Protein AF-A0A504YUB5-F1 (afdb_monomer_lite)

Sequence (205 aa):
MSGVTVAKNVARVGIVAGAAYYSLQEGVWSTSDESVNPMKKVKQQLIPSAFNFFEERTVRTGWTRYEIDQPESVSDHMYRMALMTTVIPVQERESISVDRLLKMTVVHDLAECIVGDITPHCNVSREEKLRRETEAMDRLCQLIPKENAEEILLLWQEYNTQSTPEAVLCKDFDKFEMLVQAFEYEKEMCKPNKLSEFFESTLGE

InterPro domains:
  IPR006674 HD domain [PF13023] (58-200)
  IPR039356 5'-deoxynucleotidase YfbR/HDDC2 [PTHR11845] (57-204)

Organism: Fasciola gigantica (NCBI:txid46835)

Structure (mmCIF, N/CA/C/O backbone):
data_AF-A0A504YUB5-F1
#
_entry.id   AF-A0A504YUB5-F1
#
loop_
_atom_site.group_PDB
_atom_site.id
_atom_site.type_symbol
_atom_site.label_atom_id
_atom_site.label_alt_id
_atom_site.label_comp_id
_atom_site.label_asym_id
_atom_site.label_entity_id
_atom_site.label_seq_id
_atom_site.pdbx_PDB_ins_code
_atom_site.Cartn_x
_atom_site.Cartn_y
_atom_site.Cartn_z
_atom_site.occupancy
_atom_site.B_iso_or_equiv
_atom_site.auth_seq_id
_atom_site.auth_comp_id
_atom_site.auth_asym_id
_atom_site.auth_atom_id
_atom_site.pdbx_PDB_model_num
ATOM 1 N N . MET A 1 1 ? -23.704 -15.547 -18.344 1.00 36.88 1 MET A N 1
ATOM 2 C CA . MET A 1 1 ? -23.133 -16.185 -17.140 1.00 36.88 1 MET A CA 1
ATOM 3 C C . MET A 1 1 ? -21.739 -16.672 -17.492 1.00 36.88 1 MET A C 1
ATOM 5 O O . MET A 1 1 ? -21.609 -17.758 -18.034 1.00 36.88 1 MET A O 1
ATOM 9 N N . SER A 1 2 ? -20.723 -15.836 -17.291 1.00 30.53 2 SER A N 1
ATOM 10 C CA . SER A 1 2 ? -19.316 -16.194 -17.510 1.00 30.53 2 SER A CA 1
ATOM 11 C C . SER A 1 2 ? -18.430 -15.074 -16.968 1.00 30.53 2 SER A C 1
ATOM 13 O O . SER A 1 2 ? -18.576 -13.936 -17.410 1.00 30.53 2 SER A O 1
ATOM 15 N N . GLY A 1 3 ? -17.519 -15.411 -16.052 1.00 30.55 3 GLY A N 1
ATOM 16 C CA . GLY A 1 3 ? -16.316 -14.612 -15.803 1.00 30.55 3 GLY A CA 1
ATOM 17 C C . GLY A 1 3 ? -16.266 -13.791 -14.514 1.00 30.55 3 GLY A C 1
ATOM 18 O O . GLY A 1 3 ? -15.764 -12.676 -14.551 1.00 30.55 3 GLY A O 1
ATOM 19 N N . VAL A 1 4 ? -16.741 -14.312 -13.376 1.00 35.28 4 VAL A N 1
ATOM 20 C CA . VAL A 1 4 ? -16.310 -13.796 -12.060 1.00 35.28 4 VAL A CA 1
ATOM 21 C C . VAL A 1 4 ? -14.999 -14.495 -11.708 1.00 35.28 4 VAL A C 1
ATOM 23 O O . VAL A 1 4 ? -14.986 -15.503 -11.008 1.00 35.28 4 VAL A O 1
ATOM 26 N N . THR A 1 5 ? -13.901 -13.982 -12.253 1.00 47.56 5 THR A N 1
ATOM 27 C CA . THR A 1 5 ? -12.547 -14.424 -11.906 1.00 47.56 5 THR A CA 1
ATOM 28 C C . THR A 1 5 ? -11.667 -13.192 -11.775 1.00 47.56 5 THR A C 1
ATOM 30 O O . THR A 1 5 ? -10.869 -12.920 -12.661 1.00 47.56 5 THR A O 1
ATOM 33 N N . VAL A 1 6 ? -11.849 -12.394 -10.719 1.00 37.88 6 VAL A N 1
ATOM 34 C CA . VAL A 1 6 ? -10.906 -11.310 -10.412 1.00 37.88 6 VAL A CA 1
ATOM 35 C C . VAL A 1 6 ? -10.735 -11.170 -8.901 1.00 37.88 6 VAL A C 1
ATOM 37 O O . VAL A 1 6 ? -11.687 -10.880 -8.182 1.00 37.88 6 VAL A O 1
ATOM 40 N N . ALA A 1 7 ? -9.485 -11.433 -8.512 1.00 41.75 7 ALA A N 1
ATOM 41 C CA . ALA A 1 7 ? -8.724 -10.971 -7.359 1.00 41.75 7 ALA A CA 1
ATOM 42 C C . ALA A 1 7 ? -9.247 -11.363 -5.952 1.00 41.75 7 ALA A C 1
ATOM 44 O O . ALA A 1 7 ? -10.300 -10.959 -5.467 1.00 41.75 7 ALA A O 1
ATOM 45 N N . LYS A 1 8 ? -8.468 -12.243 -5.305 1.00 51.25 8 LYS A N 1
ATOM 46 C CA . LYS A 1 8 ? -8.794 -12.980 -4.069 1.00 51.25 8 LYS A CA 1
ATOM 47 C C . LYS A 1 8 ? -7.820 -12.665 -2.911 1.00 51.25 8 LYS A C 1
ATOM 49 O O . LYS A 1 8 ? -7.787 -13.383 -1.920 1.00 51.25 8 LYS A O 1
ATOM 54 N N . ASN A 1 9 ? -6.998 -11.613 -3.017 1.00 41.34 9 ASN A N 1
ATOM 55 C CA . ASN A 1 9 ? -5.798 -11.457 -2.174 1.00 41.34 9 ASN A CA 1
ATOM 56 C C . ASN A 1 9 ? -5.958 -10.751 -0.836 1.00 41.34 9 ASN A C 1
ATOM 58 O O . ASN A 1 9 ? -5.592 -11.309 0.188 1.00 41.34 9 ASN A O 1
ATOM 62 N N . VAL A 1 10 ? -6.498 -9.543 -0.793 1.00 40.53 10 VAL A N 1
ATOM 63 C CA . VAL A 1 10 ? -6.681 -8.812 0.475 1.00 40.53 10 VAL A CA 1
ATOM 64 C C . VAL A 1 10 ? -7.927 -9.269 1.227 1.00 40.53 10 VAL A C 1
ATOM 66 O O . VAL A 1 10 ? -8.031 -9.023 2.425 1.00 40.53 10 VAL A O 1
ATOM 69 N N . ALA A 1 11 ? -8.776 -10.102 0.617 1.00 42.38 11 ALA A N 1
ATOM 70 C CA . ALA A 1 11 ? -9.678 -10.952 1.388 1.00 42.38 11 ALA A CA 1
ATOM 71 C C . ALA A 1 11 ? -8.907 -11.767 2.454 1.00 42.38 11 ALA A C 1
ATOM 73 O O . ALA A 1 11 ? -9.413 -11.951 3.555 1.00 42.38 11 ALA A O 1
ATOM 74 N N . ARG A 1 12 ? -7.639 -12.151 2.211 1.00 45.25 12 ARG A N 1
ATOM 75 C CA . ARG A 1 12 ? -6.775 -12.782 3.229 1.00 45.25 12 ARG A CA 1
ATOM 76 C C . ARG A 1 12 ? -6.454 -11.843 4.398 1.00 45.25 12 ARG A C 1
ATOM 78 O O . ARG A 1 12 ? -6.487 -12.289 5.538 1.00 45.25 12 ARG A O 1
ATOM 85 N N . VAL A 1 13 ? -6.184 -10.561 4.140 1.00 49.50 13 VAL A N 1
ATOM 86 C CA . VAL A 1 13 ? -5.868 -9.561 5.182 1.00 49.50 13 VAL A CA 1
ATOM 87 C C . VAL A 1 13 ? -7.114 -9.210 5.991 1.00 49.50 13 VAL A C 1
ATOM 89 O O . VAL A 1 13 ? -7.063 -9.250 7.215 1.00 49.50 13 VAL A O 1
ATOM 92 N N . GLY A 1 14 ? -8.252 -8.961 5.332 1.00 51.00 14 GLY A N 1
ATOM 93 C CA . GLY A 1 14 ? -9.529 -8.697 6.003 1.00 51.00 14 GLY A CA 1
ATOM 94 C C . GLY A 1 14 ? -9.996 -9.875 6.861 1.00 51.00 14 GLY A C 1
ATOM 95 O O . GLY A 1 14 ? -10.470 -9.681 7.978 1.00 51.00 14 GLY A O 1
ATOM 96 N N . ILE A 1 15 ? -9.784 -11.112 6.398 1.00 51.53 15 ILE A N 1
ATOM 97 C CA . ILE A 1 15 ? -10.144 -12.302 7.170 1.00 51.53 15 ILE A CA 1
ATOM 98 C C . ILE A 1 15 ? -9.154 -12.579 8.302 1.00 51.53 15 ILE A C 1
ATOM 100 O O . ILE A 1 15 ? -9.594 -12.968 9.375 1.00 51.53 15 ILE A O 1
ATOM 104 N N . VAL A 1 16 ? -7.848 -12.355 8.132 1.00 56.53 16 VAL A N 1
ATOM 105 C CA . VAL A 1 16 ? -6.888 -12.456 9.249 1.00 56.53 16 VAL A CA 1
ATOM 106 C C . VAL A 1 16 ? -7.133 -11.355 10.282 1.00 56.53 16 VAL A C 1
ATOM 108 O O . VAL A 1 16 ? -7.075 -11.634 11.475 1.00 56.53 16 VAL A O 1
ATOM 111 N N . ALA A 1 17 ? -7.480 -10.138 9.860 1.00 61.06 17 ALA A N 1
ATOM 112 C CA . ALA A 1 17 ? -7.864 -9.053 10.761 1.00 61.06 17 ALA A CA 1
ATOM 113 C C . ALA A 1 17 ? -9.169 -9.374 11.510 1.00 61.06 17 ALA A C 1
ATOM 115 O O . ALA A 1 17 ? -9.225 -9.239 12.731 1.00 61.06 17 ALA A O 1
ATOM 116 N N . GLY A 1 18 ? -10.188 -9.891 10.815 1.00 58.41 18 GLY A N 1
ATOM 117 C CA . GLY A 1 18 ? -11.420 -10.391 11.431 1.00 58.41 18 GLY A CA 1
ATOM 118 C C . GLY A 1 18 ? -11.176 -11.586 12.361 1.00 58.41 18 GLY A C 1
ATOM 119 O O . GLY A 1 18 ? -11.745 -11.649 13.449 1.00 58.41 18 GLY A O 1
ATOM 120 N N . ALA A 1 19 ? -10.271 -12.497 11.989 1.00 57.66 19 ALA A N 1
ATOM 121 C CA . ALA A 1 19 ? -9.817 -13.609 12.818 1.00 57.66 19 ALA A CA 1
ATOM 122 C C . ALA A 1 19 ? -9.130 -13.124 14.083 1.00 57.66 19 ALA A C 1
ATOM 124 O O . ALA A 1 19 ? -9.432 -13.630 15.160 1.00 57.66 19 ALA A O 1
ATOM 125 N N . ALA A 1 20 ? -8.230 -12.150 13.963 1.00 63.41 20 ALA A N 1
ATOM 126 C CA . ALA A 1 20 ? -7.539 -11.541 15.084 1.00 63.41 20 ALA A CA 1
ATOM 127 C C . ALA A 1 20 ? -8.540 -10.844 16.009 1.00 63.41 20 ALA A C 1
ATOM 129 O O . ALA A 1 20 ? -8.541 -11.117 17.205 1.00 63.41 20 ALA A O 1
ATOM 130 N N . TYR A 1 21 ? -9.453 -10.038 15.460 1.00 63.00 21 TYR A N 1
ATOM 131 C CA . TYR A 1 21 ? -10.501 -9.371 16.230 1.00 63.00 21 TYR A CA 1
ATOM 132 C C . TYR A 1 21 ? -11.390 -10.373 16.979 1.00 63.00 21 TYR A C 1
ATOM 134 O O . TYR A 1 21 ? -11.525 -10.279 18.197 1.00 63.00 21 TYR A O 1
ATOM 142 N N . TYR A 1 22 ? -11.942 -11.374 16.286 1.00 57.09 22 TYR A N 1
ATOM 143 C CA . TYR A 1 22 ? -12.774 -12.406 16.910 1.00 57.09 22 TYR A CA 1
ATOM 144 C C . TYR A 1 22 ? -11.980 -13.206 17.950 1.00 57.09 22 TYR A C 1
ATOM 146 O O . TYR A 1 22 ? -12.481 -13.488 19.032 1.00 57.09 22 TYR A O 1
ATOM 154 N N . SER A 1 23 ? -10.709 -13.508 17.672 1.00 61.03 23 SER A N 1
ATOM 155 C CA . SER A 1 23 ? -9.829 -14.212 18.612 1.00 61.03 23 SER A CA 1
ATOM 156 C C . SER A 1 23 ? -9.542 -13.402 19.879 1.00 61.03 23 SER A C 1
ATOM 158 O O . SER A 1 23 ? -9.435 -13.989 20.956 1.00 61.03 23 SER A O 1
ATOM 160 N N . LEU A 1 24 ? -9.440 -12.074 19.765 1.00 65.44 24 LEU A N 1
ATOM 161 C CA . LEU A 1 24 ? -9.280 -11.157 20.893 1.00 65.44 24 LEU A CA 1
ATOM 162 C C . LEU A 1 24 ? -10.574 -11.033 21.710 1.00 65.44 24 LEU A C 1
ATOM 164 O O . LEU A 1 24 ? -10.518 -11.141 22.932 1.00 65.44 24 LEU A O 1
ATOM 168 N N . GLN A 1 25 ? -11.728 -10.856 21.055 1.00 62.66 25 GLN A N 1
ATOM 169 C CA . GLN A 1 25 ? -13.030 -10.711 21.728 1.00 62.66 25 GLN A CA 1
ATOM 170 C C . GLN A 1 25 ? -13.473 -11.995 22.440 1.00 62.66 25 GLN A C 1
ATOM 172 O O . GLN A 1 25 ? -13.987 -11.953 23.553 1.00 62.66 25 GLN A O 1
ATOM 177 N N . GLU A 1 26 ? -13.242 -13.149 21.818 1.00 59.12 26 GLU A N 1
ATOM 178 C CA . GLU A 1 26 ? -13.693 -14.451 22.323 1.00 59.12 26 GLU A CA 1
ATOM 179 C C . GLU A 1 26 ? -12.632 -15.166 23.177 1.00 59.12 26 GLU A C 1
ATOM 181 O O . GLU A 1 26 ? -12.834 -16.312 23.586 1.00 59.12 26 GLU A O 1
ATOM 186 N N . GLY A 1 27 ? -11.481 -14.523 23.422 1.00 56.91 27 GLY A N 1
ATOM 187 C CA . GLY A 1 27 ? -10.405 -15.063 24.260 1.00 56.91 27 GLY A CA 1
ATOM 188 C C . GLY A 1 27 ? -9.715 -16.309 23.688 1.00 56.91 27 GLY A C 1
ATOM 189 O O . GLY A 1 27 ? -9.151 -17.100 24.435 1.00 56.91 27 GLY A O 1
ATOM 190 N N . VAL A 1 28 ? -9.759 -16.508 22.368 1.00 58.06 28 VAL A N 1
ATOM 191 C CA . VAL A 1 28 ? -9.253 -17.708 21.666 1.00 58.06 28 VAL A CA 1
ATOM 192 C C . VAL A 1 28 ? -7.851 -17.539 21.068 1.00 58.06 28 VAL A C 1
ATOM 194 O O . VAL A 1 28 ? -7.365 -18.429 20.374 1.00 58.06 28 VAL A O 1
ATOM 197 N N . TRP A 1 29 ? -7.192 -16.408 21.322 1.00 57.16 29 TRP A N 1
ATOM 198 C CA . TRP A 1 29 ? -5.913 -16.035 20.703 1.00 57.16 29 TRP A CA 1
ATOM 199 C C . TRP A 1 29 ? -4.679 -16.721 21.310 1.00 57.16 29 TRP A C 1
ATOM 201 O O . TRP A 1 29 ? -3.634 -16.787 20.662 1.00 57.16 29 TRP A O 1
ATOM 211 N N . SER A 1 30 ? -4.773 -17.218 22.546 1.00 58.31 30 SER A N 1
ATOM 212 C CA . SER A 1 30 ? -3.618 -17.761 23.257 1.00 58.31 30 SER A CA 1
ATOM 213 C C . SER A 1 30 ? -3.386 -19.228 22.906 1.00 58.31 30 SER A C 1
ATOM 215 O O . SER A 1 30 ? -4.147 -20.108 23.303 1.00 58.31 30 SER A O 1
ATOM 217 N N . THR A 1 31 ? -2.295 -19.517 22.194 1.00 57.22 31 THR A N 1
ATOM 218 C CA . THR A 1 31 ? -1.811 -20.896 22.008 1.00 57.22 31 THR A CA 1
ATOM 219 C C . THR A 1 31 ? -1.108 -21.450 23.249 1.00 57.22 31 THR A C 1
ATOM 221 O O . THR A 1 31 ? -0.746 -22.623 23.254 1.00 57.22 31 THR A O 1
ATOM 224 N N . SER A 1 32 ? -0.870 -20.620 24.269 1.00 57.56 32 SER A N 1
ATOM 225 C CA . SER A 1 32 ? -0.256 -21.004 25.546 1.00 57.56 32 SER A CA 1
ATOM 226 C C . SER A 1 32 ? -1.277 -21.280 26.654 1.00 57.56 32 SER A C 1
ATOM 228 O O . SER A 1 32 ? -0.890 -21.752 27.720 1.00 57.56 32 SER A O 1
ATOM 230 N N . ASP A 1 33 ? -2.564 -21.013 26.419 1.00 59.09 33 ASP A N 1
ATOM 231 C CA . ASP A 1 33 ? -3.646 -21.345 27.345 1.00 59.09 33 ASP A CA 1
ATOM 232 C C . ASP A 1 33 ? -4.306 -22.670 26.933 1.00 59.09 33 ASP A C 1
ATOM 234 O O . ASP A 1 33 ? -5.143 -22.716 26.033 1.00 59.09 33 ASP A O 1
ATOM 238 N N . GLU A 1 34 ? -3.916 -23.765 27.591 1.00 58.09 34 GLU A N 1
ATOM 239 C CA . GLU A 1 34 ? -4.438 -25.115 27.325 1.00 58.09 34 GLU A CA 1
ATOM 240 C C . GLU A 1 34 ? -5.921 -25.290 27.713 1.00 58.09 34 GLU A C 1
ATOM 242 O O . GLU A 1 34 ? -6.548 -26.281 27.326 1.00 58.09 34 GLU A O 1
ATOM 247 N N . SER A 1 35 ? -6.496 -24.352 28.481 1.00 58.22 35 SER A N 1
ATOM 248 C CA . SER A 1 35 ? -7.893 -24.415 28.938 1.00 58.22 35 SER A CA 1
ATOM 249 C C . SER A 1 35 ? -8.893 -23.985 27.861 1.00 58.22 35 SER A C 1
ATOM 251 O O . SER A 1 35 ? -10.044 -24.433 27.837 1.00 58.22 35 SER A O 1
ATOM 253 N N . VAL A 1 36 ? -8.435 -23.166 26.920 1.00 53.84 36 VAL A N 1
ATOM 254 C CA . VAL A 1 36 ? -9.152 -22.825 25.700 1.00 53.84 36 VAL A CA 1
ATOM 255 C C . VAL A 1 36 ? -8.731 -23.866 24.667 1.00 53.84 36 VAL A C 1
ATOM 257 O O . VAL A 1 36 ? -7.548 -24.103 24.521 1.00 53.84 36 VAL A O 1
ATOM 260 N N . ASN A 1 37 ? -9.647 -24.542 23.960 1.00 58.28 37 ASN A N 1
ATOM 261 C CA . ASN A 1 37 ? -9.283 -25.447 22.851 1.00 58.28 37 ASN A CA 1
ATOM 262 C C . ASN A 1 37 ? -9.237 -24.633 21.546 1.00 58.28 37 ASN A C 1
ATOM 264 O O . ASN A 1 37 ? -10.205 -24.655 20.769 1.00 58.28 37 ASN A O 1
ATOM 268 N N . PRO A 1 38 ? -8.166 -23.859 21.292 1.00 55.84 38 PRO A N 1
ATOM 269 C CA . PRO A 1 38 ? -8.212 -22.734 20.369 1.00 55.84 38 PRO A CA 1
ATOM 270 C C . PRO A 1 38 ? -8.183 -23.266 18.934 1.00 55.84 38 PRO A C 1
ATOM 272 O O . PRO A 1 38 ? -8.856 -22.770 18.034 1.00 55.84 38 PRO A O 1
ATOM 275 N N . MET A 1 39 ? -7.512 -24.405 18.754 1.00 56.38 39 MET A N 1
ATOM 276 C CA . MET A 1 39 ? -7.321 -25.092 17.490 1.00 56.38 39 MET A CA 1
ATOM 277 C C . MET A 1 39 ? -8.624 -25.640 16.901 1.00 56.38 39 MET A C 1
ATOM 279 O O . MET A 1 39 ? -8.776 -25.648 15.681 1.00 56.38 39 MET A O 1
ATOM 283 N N . LYS A 1 40 ? -9.581 -26.086 17.732 1.00 58.72 40 LYS A N 1
ATOM 284 C CA . LYS A 1 40 ? -10.866 -26.620 17.249 1.00 58.72 40 LYS A CA 1
ATOM 285 C C . LYS A 1 40 ? -11.813 -25.504 16.793 1.00 58.72 40 LYS A C 1
ATOM 287 O O . LYS A 1 40 ? -12.405 -25.639 15.726 1.00 58.72 40 LYS A O 1
ATOM 292 N N . LYS A 1 41 ? -11.907 -24.392 17.538 1.00 52.75 41 LYS A N 1
ATOM 293 C CA . LYS A 1 41 ? -12.710 -23.212 17.150 1.00 52.75 41 LYS A CA 1
ATOM 294 C C . LYS A 1 41 ? -12.144 -22.522 15.901 1.00 52.75 41 LYS A C 1
ATOM 296 O O . LYS A 1 41 ? -12.885 -22.305 14.943 1.00 52.75 41 LYS A O 1
ATOM 301 N N . VAL A 1 42 ? -10.830 -22.276 15.857 1.00 52.97 42 VAL A N 1
ATOM 302 C CA . VAL A 1 42 ? -10.156 -21.654 14.700 1.00 52.97 42 VAL A CA 1
ATOM 303 C C . VAL A 1 42 ? -10.340 -22.494 13.430 1.00 52.97 42 VAL A C 1
ATOM 305 O O . VAL A 1 42 ? -10.719 -21.954 12.392 1.00 52.97 42 VAL A O 1
ATOM 308 N N . LYS A 1 43 ? -10.166 -23.824 13.507 1.00 56.88 43 LYS A N 1
ATOM 309 C CA . LYS A 1 43 ? -10.329 -24.734 12.355 1.00 56.88 43 LYS A CA 1
ATOM 310 C C . LYS A 1 43 ? -11.776 -24.944 11.894 1.00 56.88 43 LYS A C 1
ATOM 312 O O . LYS A 1 43 ? -11.965 -25.321 10.744 1.00 56.88 43 LYS A O 1
ATOM 317 N N . GLN A 1 44 ? -12.781 -24.748 12.752 1.00 56.50 44 GLN A N 1
ATOM 318 C CA . GLN A 1 44 ? -14.189 -25.025 12.416 1.00 56.50 44 GLN A CA 1
ATOM 319 C C . GLN A 1 44 ? -14.993 -23.788 11.999 1.00 56.50 44 GLN A C 1
ATOM 321 O O . GLN A 1 44 ? -15.936 -23.938 11.230 1.00 56.50 44 GLN A O 1
ATOM 326 N N . GLN A 1 45 ? -14.649 -22.590 12.482 1.00 52.19 45 GLN A N 1
ATOM 327 C CA . GLN A 1 45 ? -15.424 -21.367 12.212 1.00 52.19 45 GLN A CA 1
ATOM 328 C C . GLN A 1 45 ? -14.669 -20.358 11.343 1.00 52.19 45 GLN A C 1
ATOM 330 O O . GLN A 1 45 ? -15.219 -19.824 10.379 1.00 52.19 45 GLN A O 1
ATOM 335 N N . LEU A 1 46 ? -13.397 -20.119 11.667 1.00 50.50 46 LEU A N 1
ATOM 336 C CA . LEU A 1 46 ? -12.596 -19.069 11.044 1.00 50.50 46 LEU A CA 1
ATOM 337 C C . LEU A 1 46 ? -11.925 -19.539 9.758 1.00 50.50 46 LEU A C 1
ATOM 339 O O . LEU A 1 46 ? -12.080 -18.920 8.711 1.00 50.50 46 LEU A O 1
ATOM 343 N N . ILE A 1 47 ? -11.244 -20.681 9.822 1.00 52.88 47 ILE A N 1
ATOM 344 C CA . ILE A 1 47 ? -10.521 -21.267 8.693 1.00 52.88 47 ILE A CA 1
ATOM 345 C C . ILE A 1 47 ? -11.446 -21.586 7.508 1.00 52.88 47 ILE A C 1
ATOM 347 O O . ILE A 1 47 ? -11.134 -21.119 6.430 1.00 52.88 47 ILE A O 1
ATOM 351 N N . PRO A 1 48 ? -12.600 -22.266 7.619 1.00 51.50 48 PRO A N 1
ATOM 352 C CA . PRO A 1 48 ? -13.423 -22.579 6.442 1.00 51.50 48 PRO A CA 1
ATOM 353 C C . PRO A 1 48 ? -13.984 -21.334 5.732 1.00 51.50 48 PRO A C 1
ATOM 355 O O . PRO A 1 48 ? -14.071 -21.308 4.508 1.00 51.50 48 PRO A O 1
ATOM 358 N N . SER A 1 49 ? -14.298 -20.279 6.491 1.00 47.03 49 SER A N 1
ATOM 359 C CA . SER A 1 49 ? -14.747 -18.984 5.959 1.00 47.03 49 SER A CA 1
ATOM 360 C C . SER A 1 49 ? -13.591 -18.200 5.321 1.00 47.03 49 SER A C 1
ATOM 362 O O . SER A 1 49 ? -13.774 -17.563 4.287 1.00 47.03 49 SER A O 1
ATOM 364 N N . ALA A 1 50 ? -12.385 -18.314 5.893 1.00 45.28 50 ALA A N 1
ATOM 365 C CA . ALA A 1 50 ? -11.137 -17.764 5.363 1.00 45.28 50 ALA A CA 1
ATOM 366 C C . ALA A 1 50 ? -10.611 -18.494 4.126 1.00 45.28 50 ALA A C 1
ATOM 368 O O . ALA A 1 50 ? -10.061 -17.874 3.217 1.00 45.28 50 ALA A O 1
ATOM 369 N N . PHE A 1 51 ? -10.770 -19.817 4.094 1.00 45.62 51 PHE A N 1
ATOM 370 C CA . PHE A 1 51 ? -10.152 -20.707 3.117 1.00 45.62 51 PHE A CA 1
ATOM 371 C C . PHE A 1 51 ? -10.814 -20.653 1.740 1.00 45.62 51 PHE A C 1
ATOM 373 O O . PHE A 1 51 ? -10.166 -20.974 0.751 1.00 45.62 51 PHE A O 1
ATOM 380 N N . ASN A 1 52 ? -12.039 -20.129 1.643 1.00 43.84 52 ASN A N 1
ATOM 381 C CA . ASN A 1 52 ? -12.695 -19.859 0.360 1.00 43.84 52 ASN A CA 1
ATOM 382 C C . ASN A 1 52 ? -12.028 -18.725 -0.455 1.00 43.84 52 ASN A C 1
ATOM 384 O O . ASN A 1 52 ? -12.407 -18.501 -1.603 1.00 43.84 52 ASN A O 1
ATOM 388 N N . PHE A 1 53 ? -11.040 -18.020 0.113 1.00 46.75 53 PHE A N 1
ATOM 389 C CA . PHE A 1 53 ? -10.333 -16.896 -0.515 1.00 46.75 53 PHE A CA 1
ATOM 390 C C . PHE A 1 53 ? -8.854 -17.181 -0.823 1.00 46.75 53 PHE A C 1
ATOM 392 O O . PHE A 1 53 ? -8.122 -16.296 -1.261 1.00 46.75 53 PHE A O 1
ATOM 399 N N . PHE A 1 54 ? -8.372 -18.405 -0.613 1.00 43.09 54 PHE A N 1
ATOM 400 C CA . PHE A 1 54 ? -6.998 -18.752 -0.963 1.00 43.09 54 PHE A CA 1
ATOM 401 C C . PHE A 1 54 ? -6.939 -19.094 -2.446 1.00 43.09 54 PHE A C 1
ATOM 403 O O . PHE A 1 54 ? -7.594 -20.043 -2.841 1.00 43.09 54 PHE A O 1
ATOM 410 N N . GLU A 1 55 ? -6.145 -18.362 -3.241 1.00 48.97 55 GLU A N 1
ATOM 411 C CA . GLU A 1 55 ? -5.211 -19.033 -4.168 1.00 48.97 55 GLU A CA 1
ATOM 412 C C . GLU A 1 55 ? -4.233 -18.110 -4.903 1.00 48.97 55 GLU A C 1
ATOM 414 O O . GLU A 1 55 ? -3.088 -18.504 -5.068 1.00 48.97 55 GLU A O 1
ATOM 419 N N . GLU A 1 56 ? -4.565 -16.872 -5.256 1.00 54.22 56 GLU A N 1
ATOM 420 C CA . GLU A 1 56 ? -3.669 -16.082 -6.134 1.00 54.22 56 GLU A CA 1
ATOM 421 C C . GLU A 1 56 ? -2.931 -14.987 -5.366 1.00 54.22 56 GLU A C 1
ATOM 423 O O . GLU A 1 56 ? -3.304 -14.756 -4.233 1.00 54.22 56 GLU A O 1
ATOM 428 N N . ARG A 1 57 ? -1.892 -14.345 -5.922 1.00 70.31 57 ARG A N 1
ATOM 429 C CA . ARG A 1 57 ? -1.073 -13.232 -5.364 1.00 70.31 57 ARG A CA 1
ATOM 430 C C . ARG A 1 57 ? -1.313 -11.990 -6.237 1.00 70.31 57 ARG A C 1
ATOM 432 O O . ARG A 1 57 ? -1.253 -12.132 -7.453 1.00 70.31 57 ARG A O 1
ATOM 439 N N . THR A 1 58 ? -1.619 -10.813 -5.675 1.00 83.56 58 THR A N 1
ATOM 440 C CA . THR A 1 58 ? -1.834 -9.602 -6.494 1.00 83.56 58 THR A CA 1
ATOM 441 C C . THR A 1 58 ? -0.466 -9.012 -6.743 1.00 83.56 58 THR A C 1
ATOM 443 O O . THR A 1 58 ? 0.117 -8.387 -5.862 1.00 83.56 58 THR A O 1
ATOM 446 N N . VAL A 1 59 ? 0.072 -9.326 -7.911 1.00 88.94 59 VAL A N 1
ATOM 447 C CA . VAL A 1 59 ? 1.350 -8.814 -8.391 1.00 88.94 59 VAL A CA 1
ATOM 448 C C . VAL A 1 59 ? 1.200 -7.338 -8.745 1.00 88.94 59 VAL A C 1
ATOM 450 O O . VAL A 1 59 ? 0.176 -6.958 -9.309 1.00 88.94 59 VAL A O 1
ATOM 453 N N . ARG A 1 60 ? 2.230 -6.537 -8.459 1.00 90.94 60 ARG A N 1
ATOM 454 C CA . ARG A 1 60 ? 2.329 -5.155 -8.936 1.00 90.94 60 ARG A CA 1
ATOM 455 C C . ARG A 1 60 ? 2.469 -5.154 -10.463 1.00 90.94 60 ARG A C 1
ATOM 457 O O . ARG A 1 60 ? 3.496 -5.542 -11.028 1.00 90.94 60 ARG A O 1
ATOM 464 N N . THR A 1 61 ? 1.396 -4.770 -11.142 1.00 91.56 61 THR A N 1
ATOM 465 C CA . THR A 1 61 ? 1.193 -4.822 -12.592 1.00 91.56 61 THR A CA 1
ATOM 466 C C . THR A 1 61 ? 2.288 -4.063 -13.342 1.00 91.56 61 THR A C 1
ATOM 468 O O . THR A 1 61 ? 2.693 -4.505 -14.420 1.00 91.56 61 THR A O 1
ATOM 471 N N . GLY A 1 62 ? 2.823 -2.975 -12.775 1.00 91.94 62 GLY A N 1
ATOM 472 C CA . GLY A 1 62 ? 3.916 -2.200 -13.376 1.00 91.94 62 GLY A CA 1
ATOM 473 C C . GLY A 1 62 ? 5.122 -3.063 -13.770 1.00 91.94 62 GLY A C 1
ATOM 474 O O . GLY A 1 62 ? 5.617 -2.964 -14.895 1.00 91.94 62 GLY A O 1
ATOM 475 N N . TRP A 1 63 ? 5.528 -3.985 -12.894 1.00 94.25 63 TRP A N 1
ATOM 476 C CA . TRP A 1 63 ? 6.694 -4.856 -13.085 1.00 94.25 63 TRP A CA 1
ATOM 477 C C . TRP A 1 63 ? 6.475 -5.955 -14.128 1.00 94.25 63 TRP A C 1
ATOM 479 O O . TRP A 1 63 ? 7.417 -6.400 -14.784 1.00 94.25 63 TRP A O 1
ATOM 489 N N . THR A 1 64 ? 5.223 -6.370 -14.347 1.00 91.19 64 THR A N 1
ATOM 490 C CA . THR A 1 64 ? 4.889 -7.466 -15.279 1.00 91.19 64 THR A CA 1
ATOM 491 C C . THR A 1 64 ? 5.251 -7.156 -16.736 1.00 91.19 64 THR A C 1
ATOM 493 O O . THR A 1 64 ? 5.400 -8.067 -17.548 1.00 91.19 64 THR A O 1
ATOM 496 N N . ARG A 1 65 ? 5.460 -5.875 -17.068 1.00 91.88 65 ARG A N 1
ATOM 497 C CA . ARG A 1 65 ? 5.875 -5.396 -18.397 1.00 91.88 65 ARG A CA 1
ATOM 498 C C . ARG A 1 65 ? 7.367 -5.593 -18.696 1.00 91.88 65 ARG A C 1
ATOM 500 O O . ARG A 1 65 ? 7.784 -5.351 -19.827 1.00 91.88 65 ARG A O 1
ATOM 507 N N . TYR A 1 66 ? 8.162 -6.018 -17.712 1.00 91.38 66 TYR A N 1
ATOM 508 C CA . TYR A 1 66 ? 9.627 -5.974 -17.771 1.00 91.38 66 TYR A CA 1
ATOM 509 C C . TYR A 1 66 ? 10.333 -7.327 -17.688 1.00 91.38 66 TYR A C 1
ATOM 511 O O . TYR A 1 66 ? 11.549 -7.352 -17.515 1.00 91.38 66 TYR A O 1
ATOM 519 N N . GLU A 1 67 ? 9.607 -8.437 -17.858 1.00 87.50 67 GLU A N 1
ATOM 520 C CA . GLU A 1 67 ? 10.167 -9.801 -17.764 1.00 87.50 67 GLU A CA 1
ATOM 521 C C . GLU A 1 67 ? 10.892 -10.058 -16.426 1.00 87.50 6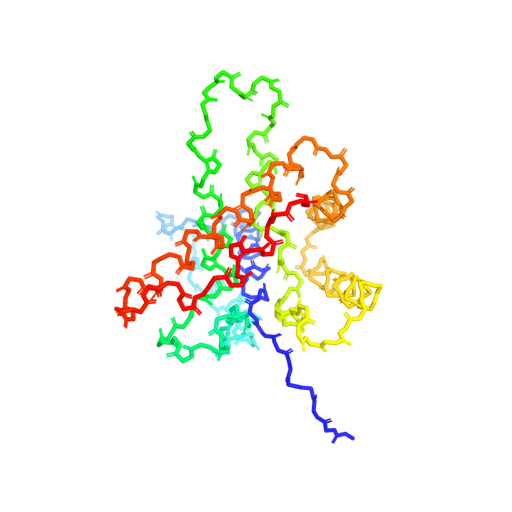7 GLU A C 1
ATOM 523 O O . G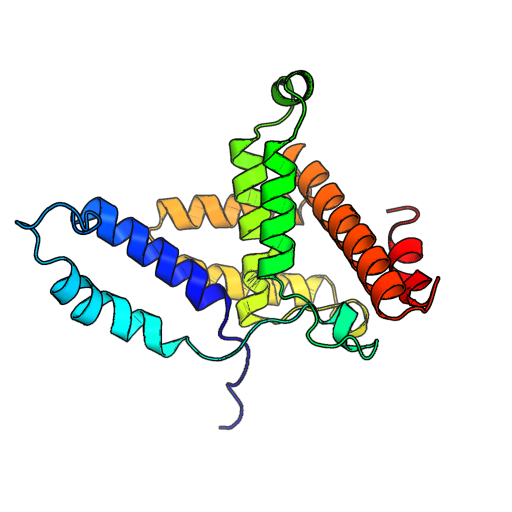LU A 1 67 ? 11.827 -10.854 -16.356 1.00 87.50 67 GLU A O 1
ATOM 528 N N . ILE A 1 68 ? 10.469 -9.368 -15.363 1.00 89.12 68 ILE A N 1
ATOM 529 C CA . ILE A 1 68 ? 10.965 -9.587 -14.005 1.00 89.12 68 ILE A CA 1
ATOM 530 C C . ILE A 1 68 ? 10.517 -10.981 -13.557 1.00 89.12 68 ILE A C 1
ATOM 532 O O . ILE A 1 68 ? 9.335 -11.319 -13.660 1.00 89.12 68 ILE A O 1
ATOM 536 N N . ASP A 1 69 ? 11.460 -11.791 -13.072 1.00 83.75 69 ASP A N 1
ATOM 537 C CA . ASP A 1 69 ? 11.140 -13.082 -12.467 1.00 83.75 69 ASP A CA 1
ATOM 538 C C . ASP A 1 69 ? 10.519 -12.848 -11.085 1.00 83.75 69 ASP A C 1
ATOM 540 O O . ASP A 1 69 ? 11.074 -12.127 -10.262 1.00 83.75 69 ASP A O 1
ATOM 544 N N . GLN A 1 70 ? 9.341 -13.428 -10.849 1.00 86.50 70 GLN A N 1
ATOM 545 C CA . GLN A 1 70 ? 8.567 -13.288 -9.606 1.00 86.50 70 GLN A CA 1
ATOM 546 C C . GLN A 1 70 ? 8.463 -11.844 -9.065 1.00 86.50 70 GLN A C 1
ATOM 548 O O . GLN A 1 70 ? 8.882 -11.581 -7.934 1.00 86.50 70 GLN A O 1
ATOM 553 N N . PRO A 1 71 ? 7.835 -10.920 -9.815 1.00 90.75 71 PRO A N 1
ATOM 554 C CA . PRO A 1 71 ? 7.622 -9.547 -9.363 1.00 90.75 71 PRO A CA 1
ATOM 555 C C . PRO A 1 71 ? 6.936 -9.491 -7.994 1.00 90.75 71 PRO A C 1
ATOM 557 O O . PRO A 1 71 ? 6.167 -10.390 -7.626 1.00 90.75 71 PRO A O 1
ATOM 560 N N . GLU A 1 72 ? 7.216 -8.431 -7.243 1.00 90.69 72 GLU A N 1
ATOM 561 C CA . GLU A 1 72 ? 6.629 -8.199 -5.930 1.00 90.69 72 GLU A CA 1
ATOM 562 C C . GLU A 1 72 ? 5.094 -8.125 -5.984 1.00 90.69 72 GLU A C 1
ATOM 564 O O . GLU A 1 72 ? 4.470 -7.836 -7.013 1.00 90.69 72 GLU A O 1
ATOM 569 N N . SER A 1 73 ? 4.466 -8.420 -4.851 1.00 89.88 73 SER A N 1
ATOM 570 C CA . SER A 1 73 ? 3.037 -8.215 -4.659 1.00 89.88 73 SER A CA 1
ATOM 571 C C . SER A 1 73 ? 2.739 -6.864 -4.039 1.00 89.88 73 SER A C 1
ATOM 573 O O . SER A 1 73 ? 3.574 -6.288 -3.353 1.00 89.88 73 SER A O 1
ATOM 575 N N . VAL A 1 74 ? 1.492 -6.423 -4.176 1.00 88.75 74 VAL A N 1
ATOM 576 C CA . VAL A 1 74 ? 0.964 -5.234 -3.487 1.00 88.75 74 VAL A CA 1
ATOM 577 C C . VAL A 1 74 ? 1.183 -5.322 -1.967 1.00 88.75 74 VAL A C 1
ATOM 579 O O . VAL A 1 74 ? 1.488 -4.332 -1.312 1.00 88.75 74 VAL A O 1
ATOM 582 N N . SER A 1 75 ? 1.103 -6.522 -1.381 1.00 85.56 75 SER A N 1
ATOM 583 C CA . SER A 1 75 ? 1.411 -6.722 0.040 1.00 85.56 75 SER A CA 1
ATOM 584 C C . SER A 1 75 ? 2.899 -6.602 0.389 1.00 85.56 75 SER A C 1
ATOM 586 O O . SER A 1 75 ? 3.200 -6.178 1.501 1.00 85.56 75 SER A O 1
ATOM 588 N N . ASP A 1 76 ? 3.814 -6.962 -0.520 1.00 88.31 76 ASP A N 1
ATOM 589 C CA . ASP A 1 76 ? 5.261 -6.796 -0.300 1.00 88.31 76 ASP A CA 1
ATOM 590 C C . ASP A 1 76 ? 5.613 -5.297 -0.270 1.00 88.31 76 ASP A C 1
ATOM 592 O O . ASP A 1 76 ? 6.250 -4.830 0.679 1.00 88.31 76 ASP A O 1
ATOM 596 N N . HIS A 1 77 ? 5.074 -4.545 -1.234 1.00 94.50 77 HIS A N 1
ATOM 597 C CA . HIS A 1 77 ? 5.133 -3.085 -1.317 1.00 94.50 77 HIS A CA 1
ATOM 598 C C . HIS A 1 77 ? 4.622 -2.415 -0.025 1.00 94.50 77 HIS A C 1
ATOM 600 O O . HIS A 1 77 ? 5.367 -1.714 0.669 1.00 94.50 77 HIS A O 1
ATOM 606 N N . MET A 1 78 ? 3.381 -2.716 0.388 1.00 94.00 78 MET A N 1
ATOM 607 C CA . MET A 1 78 ? 2.801 -2.159 1.620 1.00 94.00 78 MET A CA 1
ATOM 608 C C . MET A 1 78 ? 3.596 -2.541 2.878 1.00 94.00 78 MET A C 1
ATOM 610 O O . MET A 1 78 ? 3.709 -1.737 3.805 1.00 94.00 78 MET A O 1
ATOM 614 N N . TYR A 1 79 ? 4.169 -3.749 2.939 1.00 93.62 79 TYR A N 1
ATOM 615 C CA . TYR A 1 79 ? 5.007 -4.167 4.066 1.00 93.62 79 TYR A CA 1
ATOM 616 C C . TYR A 1 79 ? 6.292 -3.333 4.165 1.00 93.62 79 TYR A C 1
ATOM 618 O O . TYR A 1 79 ? 6.652 -2.886 5.258 1.00 93.62 79 TYR A O 1
ATOM 626 N N . ARG A 1 80 ? 6.975 -3.086 3.041 1.00 96.06 80 ARG A N 1
ATOM 627 C CA . ARG A 1 80 ? 8.175 -2.236 3.015 1.00 96.06 80 ARG A CA 1
ATOM 628 C C . ARG A 1 80 ? 7.848 -0.805 3.421 1.00 96.06 80 ARG A C 1
ATOM 630 O O . ARG A 1 80 ? 8.560 -0.248 4.257 1.00 96.06 80 ARG A O 1
ATOM 637 N N . MET A 1 81 ? 6.738 -0.250 2.936 1.00 97.25 81 MET A N 1
ATOM 638 C CA . MET A 1 81 ? 6.258 1.064 3.374 1.00 97.25 81 MET A CA 1
ATOM 639 C C . MET A 1 81 ? 5.966 1.107 4.877 1.00 97.25 81 MET A C 1
ATOM 641 O O . MET A 1 81 ? 6.404 2.030 5.564 1.00 97.25 81 MET A O 1
ATOM 645 N N . ALA A 1 82 ? 5.289 0.092 5.419 1.00 95.62 82 ALA A N 1
ATOM 646 C CA . ALA A 1 82 ? 5.031 -0.008 6.853 1.00 95.62 82 ALA A CA 1
ATOM 647 C C . ALA A 1 82 ? 6.341 -0.020 7.658 1.00 95.62 82 ALA A C 1
ATOM 649 O O . ALA A 1 82 ? 6.464 0.691 8.659 1.00 95.62 82 ALA A O 1
ATOM 650 N N . LEU A 1 83 ? 7.360 -0.750 7.189 1.00 95.81 83 LEU A N 1
ATOM 651 C CA . LEU A 1 83 ? 8.688 -0.762 7.803 1.00 95.81 83 LEU A CA 1
ATOM 652 C C . LEU A 1 83 ? 9.361 0.621 7.753 1.00 95.81 83 LEU A C 1
ATOM 654 O O . LEU A 1 83 ? 9.969 1.026 8.746 1.00 95.81 83 LEU A O 1
ATOM 658 N N . MET A 1 84 ? 9.210 1.379 6.661 1.00 95.94 84 MET A N 1
ATOM 659 C CA . MET A 1 84 ? 9.741 2.747 6.550 1.00 95.94 84 MET A CA 1
ATOM 660 C C . MET A 1 84 ? 9.181 3.679 7.636 1.00 95.94 84 MET A C 1
ATOM 662 O O . MET A 1 84 ? 9.910 4.521 8.161 1.00 95.94 84 MET A O 1
ATOM 666 N N . THR A 1 85 ? 7.926 3.492 8.062 1.00 95.75 85 THR A N 1
ATOM 667 C CA . THR A 1 85 ? 7.334 4.307 9.145 1.00 95.75 85 THR A CA 1
ATOM 668 C C . THR A 1 85 ? 8.034 4.111 10.496 1.00 95.75 85 THR A C 1
ATOM 670 O O . THR A 1 85 ? 8.088 5.027 11.318 1.00 95.75 85 THR A O 1
ATOM 673 N N . THR A 1 86 ? 8.637 2.939 10.723 1.00 93.44 86 THR A N 1
ATOM 674 C CA . THR A 1 86 ? 9.282 2.590 12.001 1.00 93.44 86 THR A CA 1
ATOM 675 C C . THR A 1 86 ? 10.598 3.332 12.234 1.00 93.44 86 THR A C 1
ATOM 677 O O . THR A 1 86 ? 11.028 3.491 13.381 1.00 93.44 86 THR A O 1
ATOM 680 N N . VAL A 1 87 ? 11.217 3.828 11.159 1.00 93.12 87 VAL A N 1
ATOM 681 C CA . VAL A 1 87 ? 12.515 4.517 11.183 1.00 93.12 87 VAL A CA 1
ATOM 682 C C . VAL A 1 87 ? 12.392 6.037 11.063 1.00 93.12 87 VAL A C 1
ATOM 684 O O . VAL A 1 87 ? 13.409 6.720 10.959 1.00 93.12 87 VAL A O 1
ATOM 687 N N . ILE A 1 88 ? 11.173 6.586 11.134 1.00 90.62 88 ILE A N 1
ATOM 688 C CA . ILE A 1 88 ? 10.958 8.038 11.145 1.00 90.62 88 ILE A CA 1
ATOM 689 C C . ILE A 1 88 ? 11.691 8.653 12.351 1.00 90.62 88 ILE A C 1
ATOM 691 O O . ILE A 1 88 ? 11.458 8.209 13.491 1.00 90.62 88 ILE A O 1
ATOM 695 N N . PRO A 1 89 ? 12.566 9.659 12.131 1.00 90.69 89 PRO A N 1
ATOM 696 C CA . PRO A 1 89 ? 13.312 10.322 13.195 1.00 90.69 89 PRO A CA 1
ATOM 697 C C . PRO A 1 89 ? 12.390 10.855 14.287 1.00 90.69 89 PRO A C 1
ATOM 699 O O . PRO A 1 89 ? 11.311 11.363 14.005 1.00 90.69 89 PRO A O 1
ATOM 702 N N . VAL A 1 90 ? 12.817 10.760 15.548 1.00 87.69 90 VAL A N 1
ATOM 703 C CA . VAL A 1 90 ? 11.987 11.147 16.705 1.00 87.69 90 VAL A CA 1
ATOM 704 C C . VAL A 1 90 ? 11.531 12.606 16.622 1.00 87.69 90 VAL A C 1
ATOM 706 O O . VAL A 1 90 ? 10.410 12.908 17.009 1.00 87.69 90 VAL A O 1
ATOM 709 N N . GLN A 1 91 ? 12.372 13.483 16.074 1.00 88.25 91 GLN A N 1
ATOM 710 C CA . GLN A 1 91 ? 12.105 14.913 15.922 1.00 88.25 91 GLN A CA 1
ATOM 711 C C . GLN A 1 91 ? 10.953 15.202 14.947 1.00 88.25 91 GLN A C 1
ATOM 713 O O . GLN A 1 91 ? 10.222 16.163 15.141 1.00 88.25 91 GLN A O 1
ATOM 718 N N . GLU A 1 92 ? 10.753 14.349 13.941 1.00 84.62 92 GLU A N 1
ATOM 719 C CA . GLU A 1 92 ? 9.670 14.483 12.954 1.00 84.62 92 GLU A CA 1
ATOM 720 C C . GLU A 1 92 ? 8.326 13.946 13.489 1.00 84.62 92 GLU A C 1
ATOM 722 O O . GLU A 1 92 ? 7.277 14.139 12.882 1.00 84.62 92 GLU A O 1
ATOM 727 N N . ARG A 1 93 ? 8.316 13.269 14.648 1.00 87.12 93 ARG A N 1
ATOM 728 C CA . ARG A 1 93 ? 7.096 12.674 15.234 1.00 87.12 93 ARG A CA 1
ATOM 729 C C . ARG A 1 93 ? 6.204 13.692 15.949 1.00 87.12 93 ARG A C 1
ATOM 731 O O . ARG A 1 93 ? 5.122 13.333 16.399 1.00 87.12 93 ARG A O 1
ATOM 738 N N . GLU A 1 94 ? 6.652 14.939 16.090 1.00 85.06 94 GLU A N 1
ATOM 739 C CA . GLU A 1 94 ? 5.846 16.020 16.674 1.00 85.06 94 GLU A CA 1
ATOM 740 C C . GLU A 1 94 ? 4.801 16.561 15.686 1.00 85.06 94 GLU A C 1
ATOM 742 O O . GLU A 1 94 ? 3.752 17.049 16.104 1.00 85.06 94 GLU A O 1
ATOM 747 N N . SER A 1 95 ? 5.072 16.456 14.383 1.00 87.12 95 SER A N 1
ATOM 748 C CA . SER A 1 95 ? 4.216 16.946 13.296 1.00 87.12 95 SER A CA 1
ATOM 749 C C . SER A 1 95 ? 3.414 15.842 12.601 1.00 87.12 95 SER A C 1
ATOM 751 O O . SER A 1 95 ? 2.510 16.158 11.829 1.00 87.12 95 SER A O 1
ATOM 753 N N . ILE A 1 96 ? 3.734 14.569 12.865 1.00 91.75 96 ILE A N 1
ATOM 754 C CA . ILE A 1 96 ? 3.157 13.399 12.191 1.00 91.75 96 ILE A CA 1
ATOM 755 C C . ILE A 1 96 ? 2.837 12.301 13.209 1.00 91.75 96 ILE A C 1
ATOM 757 O O . ILE A 1 96 ? 3.692 11.861 13.981 1.00 91.75 96 ILE A O 1
ATOM 761 N N . SER A 1 97 ? 1.613 11.780 13.159 1.00 95.25 97 SER A N 1
ATOM 762 C CA . SER A 1 97 ? 1.214 10.586 13.900 1.00 95.25 97 SER A CA 1
ATOM 763 C C . SER A 1 97 ? 1.730 9.319 13.215 1.00 95.25 97 SER A C 1
ATOM 765 O O . SER A 1 97 ? 1.167 8.848 12.225 1.00 95.25 97 SER A O 1
ATOM 767 N N . VAL A 1 98 ? 2.782 8.715 13.779 1.00 95.19 98 VAL A N 1
ATOM 768 C CA . VAL A 1 98 ? 3.364 7.458 13.267 1.00 95.19 98 VAL A CA 1
ATOM 769 C C . VAL A 1 98 ? 2.352 6.306 13.286 1.00 95.19 98 VAL A C 1
ATOM 771 O O . VAL A 1 98 ? 2.343 5.506 12.358 1.00 95.19 98 VAL A O 1
ATOM 774 N N . ASP A 1 99 ? 1.472 6.231 14.294 1.00 95.31 99 ASP A N 1
ATOM 775 C CA . ASP A 1 99 ? 0.402 5.217 14.342 1.00 95.31 99 ASP A CA 1
ATOM 776 C C . ASP A 1 99 ? -0.545 5.356 13.147 1.00 95.31 99 ASP A C 1
ATOM 778 O O . ASP A 1 99 ? -0.828 4.384 12.446 1.00 95.31 99 ASP A O 1
ATOM 782 N N . ARG A 1 100 ? -0.991 6.588 12.875 1.00 96.19 100 ARG A N 1
ATOM 783 C CA . ARG A 1 100 ? -1.895 6.870 11.761 1.00 96.19 100 ARG A CA 1
ATOM 784 C C . ARG A 1 100 ? -1.226 6.592 10.420 1.00 96.19 100 ARG A C 1
ATOM 786 O O . ARG A 1 100 ? -1.839 5.951 9.573 1.00 96.19 100 ARG A O 1
ATOM 793 N N . LEU A 1 101 ? 0.020 7.032 10.248 1.00 97.44 101 LEU A N 1
ATOM 794 C CA . LEU A 1 101 ? 0.799 6.779 9.041 1.00 97.44 101 LEU A CA 1
ATOM 795 C C . LEU A 1 101 ? 0.995 5.277 8.806 1.00 97.44 101 LEU A C 1
ATOM 797 O O . LEU A 1 101 ? 0.715 4.795 7.714 1.00 97.44 101 LEU A O 1
ATOM 801 N N . LEU A 1 102 ? 1.403 4.519 9.829 1.00 97.31 102 LEU A N 1
ATOM 802 C CA . LEU A 1 102 ? 1.559 3.066 9.740 1.00 97.31 102 LEU A CA 1
ATOM 803 C C . LEU A 1 102 ? 0.251 2.398 9.308 1.00 97.31 102 LEU A C 1
ATOM 805 O O . LEU A 1 102 ? 0.245 1.627 8.348 1.00 97.31 102 LEU A O 1
ATOM 809 N N . LYS A 1 103 ? -0.868 2.729 9.961 1.00 96.44 103 LYS A N 1
ATOM 810 C CA . LYS A 1 103 ? -2.184 2.211 9.569 1.00 96.44 103 LYS A CA 1
ATOM 811 C C . LYS A 1 103 ? -2.536 2.582 8.130 1.00 96.44 103 LYS A C 1
ATOM 813 O O . LYS A 1 103 ? -3.044 1.737 7.407 1.00 96.44 103 LYS A O 1
ATOM 818 N N . MET A 1 104 ? -2.229 3.804 7.698 1.00 97.81 104 MET A N 1
ATOM 819 C CA . MET A 1 104 ? -2.471 4.254 6.329 1.00 97.81 104 MET A CA 1
ATOM 820 C C . MET A 1 104 ? -1.664 3.443 5.303 1.00 97.81 104 MET A C 1
ATOM 822 O O . MET A 1 104 ? -2.238 2.969 4.324 1.00 97.81 104 MET A O 1
ATOM 826 N N . THR A 1 105 ? -0.372 3.192 5.560 1.00 96.69 105 THR A N 1
ATOM 827 C CA . THR A 1 105 ? 0.484 2.412 4.642 1.00 96.69 105 THR A CA 1
ATOM 828 C C . THR A 1 105 ? -0.055 1.007 4.379 1.00 96.69 105 THR A C 1
ATOM 830 O O . THR A 1 105 ? 0.029 0.529 3.252 1.00 96.69 105 THR A O 1
ATOM 833 N N . VAL A 1 106 ? -0.681 0.366 5.370 1.00 93.81 106 VAL A N 1
ATOM 834 C CA . VAL A 1 106 ? -1.216 -1.000 5.229 1.00 93.81 106 VAL A CA 1
ATOM 835 C C . VAL A 1 106 ? -2.644 -1.064 4.671 1.00 93.81 106 VAL A C 1
ATOM 837 O O . VAL A 1 106 ? -3.144 -2.166 4.444 1.00 93.81 106 VAL A O 1
ATOM 840 N N . VAL A 1 107 ? -3.314 0.079 4.455 1.00 94.12 107 VAL A N 1
ATOM 841 C CA . VAL A 1 107 ? -4.689 0.127 3.912 1.00 94.12 107 VAL A CA 1
ATOM 842 C C . VAL A 1 107 ? -4.825 0.874 2.585 1.00 94.12 107 VAL A C 1
ATOM 844 O O . VAL A 1 107 ? -5.873 0.764 1.951 1.00 94.12 107 VAL A O 1
ATOM 847 N N . HIS A 1 108 ? -3.825 1.643 2.153 1.00 96.12 108 HIS A N 1
ATOM 848 C CA . HIS A 1 108 ? -3.981 2.523 0.990 1.00 96.12 108 HIS A CA 1
ATOM 849 C C . HIS A 1 108 ? -4.299 1.762 -0.316 1.00 96.12 108 HIS A C 1
ATOM 851 O O . HIS A 1 108 ? -5.247 2.132 -1.008 1.00 96.12 108 HIS A O 1
ATOM 857 N N . ASP A 1 109 ? -3.627 0.631 -0.559 1.00 94.06 109 ASP A N 1
ATOM 858 C CA . ASP A 1 109 ? -3.854 -0.255 -1.715 1.00 94.06 109 ASP A CA 1
ATOM 859 C C . ASP A 1 109 ? -4.735 -1.476 -1.375 1.00 94.06 109 ASP A C 1
ATOM 861 O O . ASP A 1 109 ? -4.802 -2.469 -2.106 1.00 94.06 109 ASP A O 1
ATOM 865 N N . LEU A 1 110 ? -5.476 -1.427 -0.260 1.00 89.00 110 LEU A N 1
ATOM 866 C CA . LEU A 1 110 ? -6.331 -2.534 0.190 1.00 89.00 110 LEU A CA 1
ATOM 867 C C . LEU A 1 110 ? -7.365 -2.932 -0.883 1.00 89.00 110 LEU A C 1
ATOM 869 O O . LEU A 1 110 ? -7.663 -4.115 -1.061 1.00 89.00 110 LEU A O 1
ATOM 873 N N . ALA A 1 111 ? -7.873 -1.958 -1.643 1.00 89.38 111 ALA A N 1
ATOM 874 C CA . ALA A 1 111 ? -8.855 -2.152 -2.709 1.00 89.38 111 ALA A CA 1
ATOM 875 C C . ALA A 1 111 ? -8.336 -2.986 -3.900 1.00 89.38 111 ALA A C 1
ATOM 877 O O . ALA A 1 111 ? -9.120 -3.698 -4.544 1.00 89.38 111 ALA A O 1
ATOM 878 N N . GLU A 1 112 ? -7.025 -2.966 -4.170 1.00 88.44 112 GLU A N 1
ATOM 879 C CA . GLU A 1 112 ? -6.382 -3.633 -5.320 1.00 88.44 112 GLU A CA 1
ATOM 880 C C . GLU A 1 112 ? -6.527 -5.156 -5.290 1.00 88.44 112 GLU A C 1
ATOM 882 O O . GLU A 1 112 ? -6.334 -5.871 -6.274 1.00 88.44 112 GLU A O 1
ATOM 887 N N . CYS A 1 113 ? -6.959 -5.696 -4.161 1.00 74.81 113 CYS A N 1
ATOM 888 C CA . CYS A 1 113 ? -7.313 -7.095 -4.072 1.00 74.81 113 CYS A CA 1
ATOM 889 C C . CYS A 1 113 ? -8.537 -7.554 -4.801 1.00 74.81 113 CYS A C 1
ATOM 891 O O . CYS A 1 113 ? -8.675 -8.762 -4.922 1.00 74.81 113 CYS A O 1
ATOM 893 N N . ILE A 1 114 ? -9.443 -6.641 -5.123 1.00 77.88 114 ILE A N 1
ATOM 894 C CA . ILE A 1 114 ? -10.697 -6.918 -5.808 1.00 77.88 114 ILE A CA 1
ATOM 895 C C . ILE A 1 114 ? -10.581 -6.322 -7.203 1.00 77.88 114 ILE A C 1
ATOM 897 O O . ILE A 1 114 ? -11.007 -6.947 -8.170 1.00 77.88 114 ILE A O 1
ATOM 901 N N . VAL A 1 115 ? -9.984 -5.132 -7.318 1.00 85.56 115 VAL A N 1
ATOM 902 C CA . VAL A 1 115 ? -9.906 -4.411 -8.593 1.00 85.56 115 VAL A CA 1
ATOM 903 C C . VAL A 1 115 ? -8.650 -4.743 -9.408 1.00 85.56 115 VAL A C 1
ATOM 905 O O . VAL A 1 115 ? -8.635 -4.475 -10.608 1.00 85.56 115 VAL A O 1
ATOM 908 N N . GLY A 1 116 ? -7.652 -5.390 -8.793 1.00 87.19 116 GLY A N 1
ATOM 909 C CA . GLY A 1 116 ? -6.303 -5.556 -9.343 1.00 87.19 116 GLY A CA 1
ATOM 910 C C . GLY A 1 116 ? -5.460 -4.286 -9.192 1.00 87.19 116 GLY A C 1
ATOM 911 O O . GLY A 1 116 ? -5.999 -3.221 -8.914 1.00 87.19 116 GLY A O 1
ATOM 912 N N . ASP A 1 117 ? -4.148 -4.382 -9.402 1.00 90.81 117 ASP A N 1
ATOM 913 C CA . ASP A 1 117 ? -3.288 -3.193 -9.489 1.00 90.81 117 ASP A CA 1
ATOM 914 C C . ASP A 1 117 ? -3.516 -2.503 -10.850 1.00 90.81 117 ASP A C 1
ATOM 916 O O . ASP A 1 117 ? -3.095 -3.004 -11.906 1.00 90.81 117 ASP A O 1
ATOM 920 N N . ILE A 1 118 ? -4.262 -1.392 -10.829 1.00 90.69 118 ILE A N 1
ATOM 921 C CA . ILE A 1 118 ? -4.625 -0.595 -12.007 1.00 90.69 118 ILE A CA 1
ATOM 922 C C . ILE A 1 118 ? -3.560 0.480 -12.234 1.00 90.69 118 ILE A C 1
ATOM 924 O O . ILE A 1 118 ? -3.535 1.514 -11.569 1.00 90.69 118 ILE A O 1
ATOM 928 N N . THR A 1 119 ? -2.752 0.285 -13.274 1.00 90.19 119 THR A N 1
ATOM 929 C CA . THR A 1 119 ? -1.672 1.210 -13.659 1.00 90.19 119 THR A CA 1
ATOM 930 C C . THR A 1 119 ? -2.124 2.223 -14.720 1.00 90.19 119 THR A C 1
ATOM 932 O O . THR A 1 119 ? -3.139 2.003 -15.395 1.00 90.19 119 THR A O 1
ATOM 935 N N . PRO A 1 120 ? -1.342 3.292 -14.981 1.00 87.25 120 PRO A N 1
ATOM 936 C CA . PRO A 1 120 ? -1.608 4.218 -16.087 1.00 87.25 120 PRO A CA 1
ATOM 937 C C . PRO A 1 120 ? -1.735 3.540 -17.464 1.00 87.25 120 PRO A C 1
ATOM 939 O O . PRO A 1 120 ? -2.443 4.035 -18.339 1.00 87.25 120 PRO A O 1
ATOM 942 N N . HIS A 1 121 ? -1.117 2.369 -17.656 1.00 89.38 121 HIS A N 1
ATOM 943 C CA . HIS A 1 121 ? -1.185 1.609 -18.908 1.00 89.38 121 HIS A CA 1
ATOM 944 C C . HIS A 1 121 ? -2.491 0.819 -19.089 1.00 89.38 121 HIS A C 1
ATOM 946 O O . HIS A 1 121 ? -2.753 0.311 -20.180 1.00 89.38 121 HIS A O 1
ATOM 952 N N . CYS A 1 122 ? -3.333 0.721 -18.057 1.00 89.69 122 CYS A N 1
ATOM 953 C CA . CYS A 1 122 ? -4.610 0.010 -18.118 1.00 89.69 122 CYS A CA 1
ATOM 954 C C . CYS A 1 122 ? -5.727 0.811 -18.816 1.00 89.69 122 CYS A C 1
ATOM 956 O O . CYS A 1 122 ? -6.816 0.272 -19.009 1.00 89.69 122 CYS A O 1
ATOM 958 N N . ASN A 1 123 ? -5.485 2.074 -19.200 1.00 92.12 123 ASN A N 1
ATOM 959 C CA . ASN A 1 123 ? -6.468 2.971 -19.831 1.00 92.12 123 ASN A CA 1
ATOM 960 C C . ASN A 1 123 ? -7.774 3.136 -19.023 1.00 92.12 123 ASN A C 1
ATOM 962 O O . ASN A 1 123 ? -8.856 3.301 -19.589 1.00 92.12 123 ASN A O 1
ATOM 966 N N . VAL A 1 124 ? -7.682 3.088 -17.693 1.00 93.69 124 VAL A N 1
ATOM 967 C CA . VAL A 1 124 ? -8.800 3.353 -16.778 1.00 93.69 124 VAL A CA 1
ATOM 968 C C . VAL A 1 124 ? -8.695 4.802 -16.304 1.00 93.69 124 VAL A C 1
ATOM 970 O O . VAL A 1 124 ? -7.629 5.234 -15.872 1.00 93.69 124 VAL A O 1
ATOM 973 N N . SER A 1 125 ? -9.784 5.572 -16.395 1.00 94.94 125 SER A N 1
ATOM 974 C CA . SER A 1 125 ? -9.790 6.954 -15.904 1.00 94.94 125 SER A CA 1
ATOM 975 C C . SER A 1 125 ? -9.638 6.995 -14.381 1.00 94.94 125 SER A C 1
ATOM 977 O O . SER A 1 125 ? -10.034 6.060 -13.685 1.00 94.94 125 SER A O 1
ATOM 979 N N . ARG A 1 126 ? -9.124 8.107 -13.839 1.00 90.81 126 ARG A N 1
ATOM 980 C CA . ARG A 1 126 ? -9.023 8.298 -12.381 1.00 90.81 126 ARG A CA 1
ATOM 981 C C . ARG A 1 126 ? -10.379 8.148 -11.682 1.00 90.81 126 ARG A C 1
ATOM 983 O O . ARG A 1 126 ? -10.445 7.556 -10.613 1.00 90.81 126 ARG A O 1
ATOM 990 N N . GLU A 1 127 ? -11.448 8.650 -12.300 1.00 94.44 127 GLU A N 1
ATOM 991 C CA . GLU A 1 127 ? -12.816 8.533 -11.782 1.00 94.44 127 GLU A CA 1
ATOM 992 C C . GLU A 1 127 ? -13.290 7.076 -11.741 1.00 94.44 127 GLU A C 1
ATOM 994 O O . GLU A 1 127 ? -13.816 6.630 -10.726 1.00 94.44 127 GLU A O 1
ATOM 999 N N . GLU A 1 128 ? -13.053 6.301 -12.804 1.00 95.69 128 GLU A N 1
ATOM 1000 C CA . GLU A 1 128 ? -13.450 4.892 -12.837 1.00 95.69 128 GLU A CA 1
ATOM 1001 C C . GLU A 1 128 ? -12.583 4.031 -11.908 1.00 95.69 128 GLU A C 1
ATOM 1003 O O . GLU A 1 128 ? -13.112 3.120 -11.272 1.00 95.69 128 GLU A O 1
ATOM 1008 N N . LYS A 1 129 ? -11.281 4.332 -11.777 1.00 94.25 129 LYS A N 1
ATOM 1009 C CA . LYS A 1 129 ? -10.399 3.705 -10.777 1.00 94.25 129 LYS A CA 1
ATOM 1010 C C . LYS A 1 129 ? -10.960 3.939 -9.376 1.00 94.25 129 LYS A C 1
ATOM 1012 O O . LYS A 1 129 ? -11.272 2.974 -8.686 1.00 94.25 129 LYS A O 1
ATOM 1017 N N . LEU A 1 130 ? -11.204 5.202 -9.016 1.00 94.50 130 LEU A N 1
ATOM 1018 C CA . LEU A 1 130 ? -11.749 5.568 -7.710 1.00 94.50 130 LEU A CA 1
ATOM 1019 C C . LEU A 1 130 ? -13.114 4.915 -7.457 1.00 94.50 130 LEU A C 1
ATOM 1021 O O . LEU A 1 130 ? -13.355 4.408 -6.364 1.00 94.50 130 LEU A O 1
ATOM 1025 N N . ARG A 1 131 ? -14.007 4.874 -8.457 1.00 96.81 131 ARG A N 1
ATOM 1026 C CA . ARG A 1 131 ? -15.320 4.219 -8.337 1.00 96.81 131 ARG A CA 1
ATOM 1027 C C . ARG A 1 131 ? -15.181 2.726 -8.030 1.00 96.81 131 ARG A C 1
ATOM 1029 O O . ARG A 1 131 ? -15.864 2.227 -7.138 1.00 96.81 131 ARG A O 1
ATOM 1036 N N . ARG A 1 132 ? -14.312 2.014 -8.758 1.00 93.44 132 ARG A N 1
ATOM 1037 C CA . ARG A 1 132 ? -14.053 0.581 -8.537 1.00 93.44 132 ARG A CA 1
ATOM 1038 C C . ARG A 1 132 ? -13.438 0.329 -7.168 1.00 93.44 132 ARG A C 1
ATOM 1040 O O . ARG A 1 132 ? -13.858 -0.598 -6.483 1.00 93.44 132 ARG A O 1
ATOM 1047 N N . GLU A 1 133 ? -12.465 1.144 -6.774 1.00 93.31 133 GLU A N 1
ATOM 1048 C CA . GLU A 1 133 ? -11.795 1.007 -5.482 1.00 93.31 133 GLU A CA 1
ATOM 1049 C C . GLU A 1 133 ? -12.738 1.307 -4.320 1.00 93.31 133 GLU A C 1
ATOM 1051 O O . GLU A 1 133 ? -12.753 0.557 -3.352 1.00 93.31 133 GLU A O 1
ATOM 1056 N N . THR A 1 134 ? -13.601 2.318 -4.450 1.00 94.44 134 THR A N 1
ATOM 1057 C CA . THR A 1 134 ? -14.650 2.616 -3.462 1.00 94.44 134 THR A CA 1
ATOM 1058 C C . THR A 1 134 ? -15.581 1.415 -3.286 1.00 94.44 134 THR A C 1
ATOM 1060 O O . THR A 1 134 ? -15.799 0.957 -2.169 1.00 94.44 134 THR A O 1
ATOM 1063 N N . GLU A 1 135 ? -16.069 0.838 -4.390 1.00 91.56 135 GLU A N 1
ATOM 1064 C CA . GLU A 1 135 ? -16.933 -0.348 -4.351 1.00 91.56 135 GLU A CA 1
ATOM 1065 C C . GLU A 1 135 ? -16.223 -1.563 -3.721 1.00 91.56 135 GLU A C 1
ATOM 1067 O O . GLU A 1 135 ? -16.841 -2.359 -3.010 1.00 91.56 135 GLU A O 1
ATOM 1072 N N . ALA A 1 136 ? -14.919 -1.714 -3.960 1.00 86.38 136 ALA A N 1
ATOM 1073 C CA . ALA A 1 136 ? -14.108 -2.753 -3.337 1.00 86.38 136 ALA A CA 1
ATOM 1074 C C . ALA A 1 136 ? -13.939 -2.530 -1.828 1.00 86.38 136 ALA A C 1
ATOM 1076 O O . ALA A 1 136 ? -14.136 -3.469 -1.055 1.00 86.38 136 ALA A O 1
ATOM 1077 N N . MET A 1 137 ? -13.633 -1.304 -1.404 1.00 88.94 137 MET A N 1
ATOM 1078 C CA . MET A 1 137 ? -13.514 -0.943 0.008 1.00 88.94 137 MET A CA 1
ATOM 1079 C C . MET A 1 137 ? -14.829 -1.153 0.755 1.00 88.94 137 MET A C 1
ATOM 1081 O O . MET A 1 137 ? -14.821 -1.761 1.822 1.00 88.94 137 MET A O 1
ATOM 1085 N N . ASP A 1 138 ? -15.965 -0.768 0.167 1.00 87.62 138 ASP A N 1
ATOM 1086 C CA . ASP A 1 138 ? -17.288 -1.006 0.752 1.00 87.62 138 ASP A CA 1
ATOM 1087 C C . ASP A 1 138 ? -17.534 -2.500 1.009 1.00 87.62 138 ASP A C 1
ATOM 1089 O O . ASP A 1 138 ? -18.012 -2.887 2.078 1.00 87.62 138 ASP A O 1
ATOM 1093 N N . ARG A 1 139 ? -17.172 -3.365 0.052 1.00 80.12 139 ARG A N 1
ATOM 1094 C CA . ARG A 1 139 ? -17.295 -4.824 0.204 1.00 80.12 139 ARG A CA 1
ATOM 1095 C C . ARG A 1 139 ? -16.367 -5.374 1.285 1.00 80.12 139 ARG A C 1
ATOM 1097 O O . ARG A 1 139 ? -16.785 -6.245 2.041 1.00 80.12 139 ARG A O 1
ATOM 1104 N N . LEU A 1 140 ? -15.126 -4.892 1.364 1.00 76.50 140 LEU A N 1
ATOM 1105 C CA . LEU A 1 140 ? -14.165 -5.318 2.388 1.00 76.50 140 LEU A CA 1
ATOM 1106 C C . LEU A 1 140 ? -14.618 -4.899 3.788 1.00 76.50 140 LEU A C 1
ATOM 1108 O O . LEU A 1 140 ? -14.568 -5.698 4.722 1.00 76.50 140 LEU A O 1
ATOM 1112 N N . CYS A 1 141 ? -15.118 -3.675 3.925 1.00 82.75 141 CYS A N 1
ATOM 1113 C CA . CYS A 1 141 ? -15.573 -3.126 5.194 1.00 82.75 141 CYS A CA 1
ATOM 1114 C C . CYS A 1 141 ? -16.837 -3.807 5.738 1.00 82.75 141 CYS A C 1
ATOM 1116 O O . CYS A 1 141 ? -17.035 -3.832 6.948 1.00 82.75 141 CYS A O 1
ATOM 1118 N N . GLN A 1 142 ? -17.650 -4.445 4.889 1.00 79.06 142 GLN A N 1
ATOM 1119 C CA . GLN A 1 142 ? -18.769 -5.289 5.337 1.00 79.06 142 GLN A CA 1
ATOM 1120 C C . GLN A 1 142 ? -18.324 -6.563 6.081 1.00 79.06 142 GLN A C 1
ATOM 1122 O O . GLN A 1 142 ? -19.148 -7.203 6.733 1.00 79.06 142 GLN A O 1
ATOM 1127 N N . LEU A 1 143 ? -17.047 -6.953 5.985 1.00 71.56 143 LEU A N 1
ATOM 1128 C CA . LEU A 1 143 ? -16.516 -8.181 6.592 1.00 71.56 143 LEU A CA 1
ATOM 1129 C C . LEU A 1 143 ? -16.009 -7.989 8.029 1.00 71.56 143 LEU A C 1
ATOM 1131 O O . LEU A 1 143 ? -15.631 -8.968 8.674 1.00 71.56 143 LEU A O 1
ATOM 1135 N N . ILE A 1 144 ? -15.970 -6.752 8.524 1.00 73.69 144 ILE A N 1
ATOM 1136 C CA . ILE A 1 144 ? -15.396 -6.393 9.825 1.00 73.69 144 ILE A CA 1
ATOM 1137 C C . ILE A 1 144 ? -16.378 -5.534 10.643 1.00 73.69 144 ILE A C 1
ATOM 1139 O O . ILE A 1 144 ? -17.360 -5.032 10.095 1.00 73.69 144 ILE A O 1
ATOM 1143 N N . PRO A 1 145 ? -16.158 -5.369 11.963 1.00 78.56 145 PRO A N 1
ATOM 1144 C CA . PRO A 1 145 ? -16.995 -4.510 12.796 1.00 78.56 145 PRO A CA 1
ATOM 1145 C C . PRO A 1 145 ? -17.050 -3.068 12.287 1.00 78.56 145 PRO A C 1
ATOM 1147 O O . PRO A 1 145 ? -16.080 -2.552 11.729 1.00 78.56 145 PRO A O 1
ATOM 1150 N N . LYS A 1 146 ? -18.188 -2.411 12.523 1.00 81.62 146 LYS A N 1
ATOM 1151 C CA . LYS A 1 146 ? -18.503 -1.089 11.977 1.00 81.62 146 LYS A CA 1
ATOM 1152 C C . LYS A 1 146 ? -17.459 -0.033 12.348 1.00 81.62 146 LYS A C 1
ATOM 1154 O O . LYS A 1 146 ? -17.025 0.717 11.485 1.00 81.62 146 LYS A O 1
ATOM 1159 N N . GLU A 1 147 ? -17.035 0.004 13.604 1.00 86.00 147 GLU A N 1
ATOM 1160 C CA . GLU A 1 147 ? -16.086 1.001 14.103 1.00 86.00 147 GLU A CA 1
ATOM 1161 C C . GLU A 1 147 ? -14.711 0.848 13.430 1.00 86.00 147 GLU A C 1
ATOM 1163 O O . GLU A 1 147 ? -14.071 1.834 13.071 1.00 86.00 147 GLU A O 1
ATOM 1168 N N . ASN A 1 148 ? -14.279 -0.395 13.187 1.00 84.75 148 ASN A N 1
ATOM 1169 C CA . ASN A 1 148 ? -13.043 -0.688 12.460 1.00 84.75 148 ASN A CA 1
ATOM 1170 C C . ASN A 1 148 ? -13.165 -0.356 10.965 1.00 84.75 148 ASN A C 1
ATOM 1172 O O . ASN A 1 148 ? -12.228 0.176 10.373 1.00 84.75 148 ASN A O 1
ATOM 1176 N N . ALA A 1 149 ? -14.315 -0.656 10.357 1.00 85.62 149 ALA A N 1
ATOM 1177 C CA . ALA A 1 149 ? -14.611 -0.296 8.974 1.00 85.62 149 ALA A CA 1
ATOM 1178 C C . ALA A 1 149 ? -14.565 1.221 8.747 1.00 85.62 149 ALA A C 1
ATOM 1180 O O . ALA A 1 149 ? -13.998 1.670 7.752 1.00 85.62 149 ALA A O 1
ATOM 1181 N N . GLU A 1 150 ? -15.128 2.007 9.667 1.00 93.06 150 GLU A N 1
ATOM 1182 C CA . GLU A 1 150 ? -15.113 3.471 9.600 1.00 93.06 150 GLU A CA 1
ATOM 1183 C C . GLU A 1 150 ? -13.683 4.032 9.663 1.00 93.06 150 GLU A C 1
ATOM 1185 O O . GLU A 1 150 ? -13.341 4.900 8.860 1.00 93.06 150 GLU A O 1
ATOM 1190 N N . GLU A 1 151 ? -12.821 3.505 10.543 1.00 94.56 151 GLU A N 1
ATOM 1191 C CA . GLU A 1 151 ? -11.407 3.914 10.611 1.00 94.56 151 GLU A CA 1
ATOM 1192 C C . GLU A 1 151 ? -10.659 3.598 9.305 1.00 94.56 151 GLU A C 1
ATOM 1194 O O . GLU A 1 151 ? -9.958 4.460 8.773 1.00 94.56 151 GLU A O 1
ATOM 1199 N N . ILE A 1 152 ? -10.836 2.391 8.754 1.00 93.31 152 ILE A N 1
ATOM 1200 C CA . ILE A 1 152 ? -10.177 1.975 7.505 1.00 93.31 152 ILE A CA 1
ATOM 1201 C C . ILE A 1 152 ? -10.628 2.840 6.322 1.00 93.31 152 ILE A C 1
ATOM 1203 O O . ILE A 1 152 ? -9.788 3.287 5.540 1.00 93.31 152 ILE A O 1
ATOM 1207 N N . LEU A 1 153 ? -11.932 3.109 6.195 1.00 94.81 153 LEU A N 1
ATOM 1208 C CA . LEU A 1 153 ? -12.458 3.964 5.125 1.00 94.81 153 LEU A CA 1
ATOM 1209 C C . LEU A 1 153 ? -11.933 5.392 5.235 1.00 94.81 153 LEU A C 1
ATOM 1211 O O . LEU A 1 153 ? -11.551 5.969 4.221 1.00 94.81 153 LEU A O 1
ATOM 1215 N N . LEU A 1 154 ? -11.878 5.946 6.447 1.00 96.88 154 LEU A N 1
ATOM 1216 C CA . LEU A 1 154 ? -11.345 7.284 6.688 1.00 96.88 154 LEU A CA 1
ATOM 1217 C C . LEU A 1 154 ? -9.873 7.381 6.261 1.00 96.88 154 LEU A C 1
ATOM 1219 O O . LEU A 1 154 ? -9.505 8.309 5.547 1.00 96.88 154 LEU A O 1
ATOM 1223 N N . LEU A 1 155 ? -9.038 6.414 6.654 1.00 97.62 155 LEU A N 1
ATOM 1224 C CA . LEU A 1 155 ? -7.620 6.376 6.274 1.00 97.62 155 LEU A CA 1
ATOM 1225 C C . LEU A 1 155 ? -7.436 6.261 4.757 1.00 97.62 155 LEU A C 1
ATOM 1227 O O . LEU A 1 155 ? -6.627 6.981 4.174 1.00 97.62 155 LEU A O 1
ATOM 1231 N N . TRP A 1 156 ? -8.205 5.378 4.114 1.00 97.06 156 TRP A N 1
ATOM 1232 C CA . TRP A 1 156 ? -8.169 5.204 2.663 1.00 97.06 156 TRP A CA 1
ATOM 1233 C C . TRP A 1 156 ? -8.622 6.473 1.922 1.00 97.06 156 TRP A C 1
ATOM 1235 O O . TRP A 1 156 ? -8.012 6.868 0.927 1.00 97.06 156 TRP A O 1
ATOM 1245 N N . GLN A 1 157 ? -9.654 7.157 2.422 1.00 96.81 157 GLN A N 1
ATOM 1246 C CA . GLN A 1 157 ? -10.109 8.435 1.874 1.00 96.81 157 GLN A CA 1
ATOM 1247 C C . GLN A 1 157 ? -9.049 9.525 2.033 1.00 96.81 157 GLN A C 1
ATOM 1249 O O . GLN A 1 157 ? -8.737 10.186 1.048 1.00 96.81 157 GLN A O 1
ATOM 1254 N N . GLU A 1 158 ? -8.457 9.671 3.222 1.00 97.56 158 GLU A N 1
ATOM 1255 C CA . GLU A 1 158 ? -7.397 10.653 3.479 1.00 97.56 158 GLU A CA 1
ATOM 1256 C C . GLU A 1 158 ? -6.195 10.468 2.560 1.00 97.56 158 GLU A C 1
ATOM 1258 O O . GLU A 1 158 ? -5.685 11.457 2.031 1.00 97.56 158 GLU A O 1
ATOM 1263 N N . TYR A 1 159 ? -5.777 9.220 2.327 1.00 97.94 159 TYR A N 1
ATOM 1264 C CA . TYR A 1 159 ? -4.744 8.911 1.343 1.00 97.94 159 TYR A CA 1
ATOM 1265 C C . TYR A 1 159 ? -5.163 9.374 -0.060 1.00 97.94 159 TYR A C 1
ATOM 1267 O O . TYR A 1 159 ? -4.417 10.085 -0.724 1.00 97.94 159 TYR A O 1
ATOM 1275 N N . ASN A 1 160 ? -6.375 9.059 -0.518 1.00 95.69 160 ASN A N 1
ATOM 1276 C CA . ASN A 1 160 ? -6.822 9.457 -1.858 1.00 95.69 160 ASN A CA 1
ATOM 1277 C C . ASN A 1 160 ? -6.974 10.976 -2.037 1.00 95.69 160 ASN A C 1
ATOM 1279 O O . ASN A 1 160 ? -6.723 11.498 -3.129 1.00 95.69 160 ASN A O 1
ATOM 1283 N N . THR A 1 161 ? -7.395 11.687 -0.989 1.00 96.56 161 THR A N 1
ATOM 1284 C CA . THR A 1 161 ? -7.566 13.147 -1.003 1.00 96.56 161 THR A CA 1
ATOM 1285 C C . THR A 1 161 ? -6.298 13.906 -0.641 1.00 96.56 161 THR A C 1
ATOM 1287 O O . THR A 1 161 ? -6.272 15.121 -0.828 1.00 96.56 161 THR A O 1
ATOM 1290 N N . GLN A 1 162 ? -5.266 13.219 -0.138 1.00 96.94 162 GLN A N 1
ATOM 1291 C CA . GLN A 1 162 ? -4.004 13.811 0.315 1.00 96.94 162 GLN A CA 1
ATOM 1292 C C . GLN A 1 162 ? -4.233 14.953 1.323 1.00 96.94 162 GLN A C 1
ATOM 1294 O O . GLN A 1 162 ? -3.606 16.007 1.264 1.00 96.94 162 GLN A O 1
ATOM 1299 N N . SER A 1 163 ? -5.199 14.772 2.229 1.00 96.62 163 SER A N 1
ATOM 1300 C CA . SER A 1 163 ? -5.730 15.855 3.073 1.00 96.62 163 SER A CA 1
ATOM 1301 C C . SER A 1 163 ? -5.008 16.041 4.409 1.00 96.62 163 SER A C 1
ATOM 1303 O O . SER A 1 163 ? -5.331 16.974 5.144 1.00 96.62 163 SER A O 1
ATOM 1305 N N . THR A 1 164 ? -4.062 15.165 4.749 1.00 96.94 164 THR A N 1
ATOM 1306 C CA . THR A 1 164 ? -3.305 15.191 6.010 1.00 96.94 164 THR A CA 1
ATOM 1307 C C . THR A 1 164 ? -1.799 15.089 5.748 1.00 96.94 164 THR A C 1
ATOM 1309 O O . THR A 1 164 ? -1.402 14.541 4.716 1.00 96.94 164 THR A O 1
ATOM 1312 N N . PRO A 1 165 ? -0.938 15.579 6.663 1.00 95.69 165 PRO A N 1
ATOM 1313 C CA . PRO A 1 165 ? 0.511 15.391 6.559 1.00 95.69 165 PRO A CA 1
ATOM 1314 C C . PRO A 1 165 ? 0.911 13.915 6.443 1.00 95.69 165 PRO A C 1
ATOM 1316 O O . PRO A 1 165 ? 1.798 13.577 5.664 1.00 95.69 165 PRO A O 1
ATOM 1319 N N . GLU A 1 166 ? 0.218 13.025 7.160 1.00 97.25 166 GLU A N 1
ATOM 1320 C CA . GLU A 1 166 ? 0.402 11.578 7.060 1.00 97.25 166 GLU A CA 1
ATOM 1321 C C . GLU A 1 166 ? 0.081 11.061 5.656 1.00 97.25 166 GLU A C 1
ATOM 1323 O O . GLU A 1 166 ? 0.830 10.245 5.134 1.00 97.25 166 GLU A O 1
ATOM 1328 N N . ALA A 1 167 ? -1.000 11.534 5.028 1.00 97.75 167 ALA A N 1
ATOM 1329 C CA . ALA A 1 167 ? -1.379 11.112 3.682 1.00 97.75 167 ALA A CA 1
ATOM 1330 C C . ALA A 1 167 ? -0.371 11.550 2.621 1.00 97.75 167 ALA A C 1
ATOM 1332 O O . ALA A 1 167 ? -0.036 10.754 1.740 1.00 97.75 167 ALA A O 1
ATOM 1333 N N . VAL A 1 168 ? 0.140 12.776 2.744 1.00 96.62 168 VAL A N 1
ATOM 1334 C CA . VAL A 1 168 ? 1.202 13.294 1.875 1.00 96.62 168 VAL A CA 1
ATOM 1335 C C . VAL A 1 168 ? 2.471 12.461 2.040 1.00 96.62 168 VAL A C 1
ATOM 1337 O O . VAL A 1 168 ? 2.981 11.919 1.062 1.00 96.62 168 VAL A O 1
ATOM 1340 N N . LEU A 1 169 ? 2.922 12.244 3.280 1.00 96.25 169 LEU A N 1
ATOM 1341 C CA . LEU A 1 169 ? 4.113 11.433 3.535 1.00 96.25 169 LEU A CA 1
ATOM 1342 C C . LEU A 1 169 ? 3.930 9.969 3.101 1.00 96.25 169 LEU A C 1
ATOM 1344 O O . LEU A 1 169 ? 4.858 9.355 2.580 1.00 96.25 169 LEU A O 1
ATOM 1348 N N . CYS A 1 170 ? 2.736 9.399 3.275 1.00 97.69 170 CYS A N 1
ATOM 1349 C CA . CYS A 1 170 ? 2.421 8.056 2.795 1.00 97.69 170 CYS A CA 1
ATOM 1350 C C . CYS A 1 170 ? 2.549 7.964 1.269 1.00 97.69 170 CYS A C 1
ATOM 1352 O O . CYS A 1 170 ? 3.003 6.940 0.761 1.00 97.69 170 CYS A O 1
ATOM 1354 N N . LYS A 1 171 ? 2.177 9.022 0.534 1.00 97.19 171 LYS A N 1
ATOM 1355 C CA . LYS A 1 171 ? 2.326 9.065 -0.924 1.00 97.19 171 LYS A CA 1
ATOM 1356 C C . LYS A 1 171 ? 3.782 9.200 -1.356 1.00 97.19 171 LYS A C 1
ATOM 1358 O O . LYS A 1 171 ? 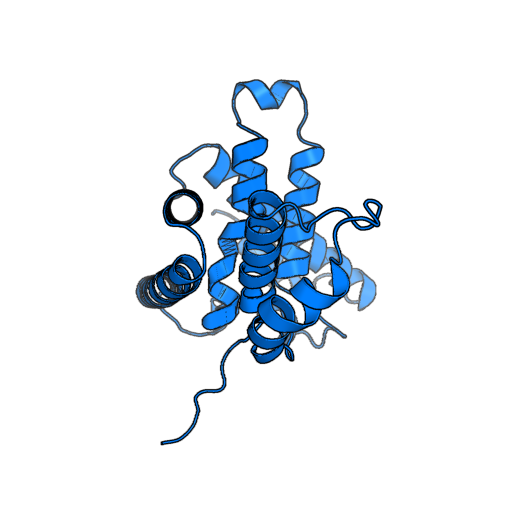4.187 8.560 -2.325 1.00 97.19 171 LYS A O 1
ATOM 1363 N N . ASP A 1 172 ? 4.572 9.966 -0.610 1.00 96.19 172 ASP A N 1
ATOM 1364 C CA . ASP A 1 172 ? 6.020 10.040 -0.817 1.00 96.19 172 ASP A CA 1
ATOM 1365 C C . ASP A 1 172 ? 6.690 8.685 -0.557 1.00 96.19 172 ASP A C 1
ATOM 1367 O O . ASP A 1 172 ? 7.580 8.282 -1.305 1.00 96.19 172 ASP A O 1
ATOM 1371 N N . PHE A 1 173 ? 6.238 7.945 0.461 1.00 97.38 173 PHE A N 1
ATOM 1372 C CA . PHE A 1 173 ? 6.726 6.593 0.740 1.00 97.38 173 PHE A CA 1
ATOM 1373 C C . PHE A 1 173 ? 6.356 5.600 -0.365 1.00 97.38 173 PHE A C 1
ATOM 1375 O O . PHE A 1 173 ? 7.224 4.832 -0.764 1.00 97.38 173 PHE A O 1
ATOM 1382 N N . ASP A 1 174 ? 5.127 5.648 -0.885 1.00 97.38 174 ASP A N 1
ATOM 1383 C CA . ASP A 1 174 ? 4.674 4.827 -2.023 1.00 97.38 174 ASP A CA 1
ATOM 1384 C C . ASP A 1 174 ? 5.572 5.048 -3.255 1.00 97.38 174 ASP A C 1
ATOM 1386 O O . ASP A 1 174 ? 6.161 4.106 -3.792 1.00 97.38 174 ASP A O 1
ATOM 1390 N N . LYS A 1 175 ? 5.802 6.317 -3.626 1.00 96.19 175 LYS A N 1
ATOM 1391 C CA . LYS A 1 175 ? 6.723 6.672 -4.718 1.00 96.19 175 LYS A CA 1
ATOM 1392 C C . LYS A 1 175 ? 8.149 6.196 -4.431 1.00 96.19 175 LYS A C 1
ATOM 1394 O O . LYS A 1 175 ? 8.775 5.580 -5.290 1.00 96.19 175 LYS A O 1
ATOM 1399 N N . PHE A 1 176 ? 8.687 6.489 -3.247 1.00 97.00 176 PHE A N 1
ATOM 1400 C CA . PHE A 1 176 ? 10.073 6.163 -2.913 1.00 97.00 176 PHE A CA 1
ATOM 1401 C C . PHE A 1 176 ? 10.329 4.654 -2.896 1.00 97.00 176 PHE A C 1
ATOM 1403 O O . PHE A 1 176 ? 11.339 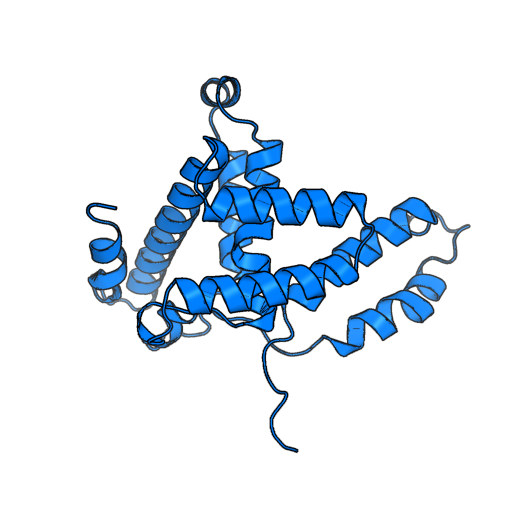4.208 -3.437 1.00 97.00 176 PHE A O 1
ATOM 1410 N N . GLU A 1 177 ? 9.420 3.869 -2.317 1.00 97.88 177 GLU A N 1
ATOM 1411 C CA . GLU A 1 177 ? 9.510 2.409 -2.302 1.00 97.88 177 GLU A CA 1
ATOM 1412 C C . GLU A 1 177 ? 9.557 1.862 -3.736 1.00 97.88 177 GLU A C 1
ATOM 1414 O O . GLU A 1 177 ? 10.493 1.132 -4.070 1.00 97.88 177 GLU A O 1
ATOM 1419 N N . MET A 1 178 ? 8.667 2.340 -4.616 1.00 97.06 178 MET A N 1
ATOM 1420 C CA . MET A 1 178 ? 8.652 1.963 -6.032 1.00 97.06 178 MET A CA 1
ATOM 1421 C C . MET A 1 178 ? 9.987 2.273 -6.732 1.00 97.06 178 MET A C 1
ATOM 1423 O O . MET A 1 178 ? 10.470 1.467 -7.529 1.00 97.06 178 MET A O 1
ATOM 1427 N N . LEU A 1 179 ? 10.617 3.418 -6.440 1.00 97.25 179 LEU A N 1
ATOM 1428 C CA . LEU A 1 179 ? 11.923 3.776 -7.010 1.00 97.25 179 LEU A CA 1
ATOM 1429 C C . LEU A 1 179 ? 13.051 2.867 -6.510 1.00 97.25 179 LEU A C 1
ATOM 1431 O O . LEU A 1 179 ? 13.922 2.473 -7.291 1.00 97.25 179 LEU A O 1
ATOM 1435 N N . VAL A 1 180 ? 13.046 2.521 -5.220 1.00 97.44 180 VAL A N 1
ATOM 1436 C CA . VAL A 1 180 ? 14.017 1.574 -4.657 1.00 97.44 180 VAL A CA 1
ATOM 1437 C C . VAL A 1 180 ? 13.835 0.200 -5.299 1.00 97.44 180 VAL A C 1
ATOM 1439 O O . VAL A 1 180 ? 14.822 -0.396 -5.731 1.00 97.44 180 VAL A O 1
ATOM 1442 N N . GLN A 1 181 ? 12.594 -0.266 -5.445 1.00 97.69 181 GLN A N 1
ATOM 1443 C CA . GLN A 1 181 ? 12.289 -1.544 -6.081 1.00 97.69 181 GLN A CA 1
ATOM 1444 C C . GLN A 1 181 ? 12.693 -1.568 -7.565 1.00 97.69 181 GLN A C 1
ATOM 1446 O O . GLN A 1 181 ? 13.263 -2.559 -8.033 1.00 97.69 181 GLN A O 1
ATOM 1451 N N . ALA A 1 182 ? 12.478 -0.473 -8.302 1.00 97.12 182 ALA A N 1
ATOM 1452 C CA . ALA A 1 182 ? 12.973 -0.335 -9.672 1.00 97.12 182 ALA A CA 1
ATOM 1453 C C . ALA A 1 182 ? 14.504 -0.467 -9.723 1.00 97.12 182 ALA A C 1
ATOM 1455 O O . ALA A 1 182 ? 15.041 -1.228 -10.527 1.00 97.12 182 ALA A O 1
ATOM 1456 N N . PHE A 1 183 ? 15.224 0.217 -8.832 1.00 96.25 183 PHE A N 1
ATOM 1457 C CA . PHE A 1 183 ? 16.683 0.117 -8.760 1.00 96.25 183 PHE A CA 1
ATOM 1458 C C . PHE A 1 183 ? 17.166 -1.308 -8.432 1.00 96.25 183 PHE A C 1
ATOM 1460 O O . PHE A 1 183 ? 18.125 -1.797 -9.037 1.00 96.25 183 PHE A O 1
ATOM 1467 N N . GLU A 1 184 ? 16.500 -1.996 -7.500 1.00 96.25 184 GLU A N 1
ATOM 1468 C CA . GLU A 1 184 ? 16.789 -3.393 -7.154 1.00 96.25 184 GLU A CA 1
ATOM 1469 C C . GLU A 1 184 ? 16.626 -4.312 -8.372 1.00 96.25 184 GLU A C 1
ATOM 1471 O O . GLU A 1 184 ? 17.550 -5.061 -8.702 1.00 96.25 184 GLU A O 1
ATOM 1476 N N . TYR A 1 185 ? 15.526 -4.178 -9.117 1.00 96.62 185 TYR A N 1
ATOM 1477 C CA . TYR A 1 185 ? 15.294 -4.976 -10.320 1.00 96.62 185 TYR A CA 1
ATOM 1478 C C . TYR A 1 185 ? 16.286 -4.680 -11.447 1.00 96.62 185 TYR A C 1
ATOM 1480 O O . TYR A 1 185 ? 16.761 -5.609 -12.102 1.00 96.62 185 TYR A O 1
ATOM 1488 N N . GLU A 1 186 ? 16.666 -3.421 -11.682 1.00 95.56 186 GLU A N 1
ATOM 1489 C CA . GLU A 1 186 ? 17.711 -3.102 -12.667 1.00 95.56 186 GLU A CA 1
ATOM 1490 C C . GLU A 1 186 ? 19.040 -3.793 -12.346 1.00 95.56 186 GLU A C 1
ATOM 1492 O O . GLU A 1 186 ? 19.729 -4.291 -13.249 1.00 95.56 186 GLU A O 1
ATOM 1497 N N . LYS A 1 187 ? 19.386 -3.854 -11.054 1.00 95.00 187 LYS A N 1
ATOM 1498 C CA . LYS A 1 187 ? 20.589 -4.523 -10.564 1.00 95.00 187 LYS A CA 1
ATOM 1499 C C . LYS A 1 187 ? 20.504 -6.038 -10.739 1.00 95.00 187 LYS A C 1
ATOM 1501 O O . LYS A 1 187 ? 21.460 -6.627 -11.241 1.00 95.00 187 LYS A O 1
ATOM 1506 N N . GLU A 1 188 ? 19.386 -6.657 -10.372 1.00 93.12 188 GLU A N 1
ATOM 1507 C CA . GLU A 1 188 ? 19.160 -8.101 -10.536 1.00 93.12 188 GLU A CA 1
ATOM 1508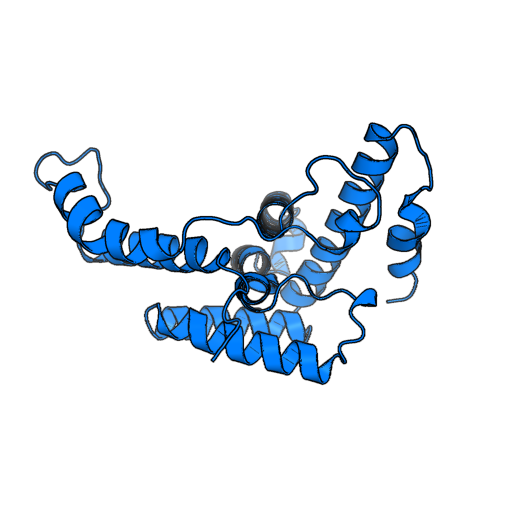 C C . GLU A 1 188 ? 19.206 -8.526 -12.005 1.00 93.12 188 GLU A C 1
ATOM 1510 O O . GLU A 1 188 ? 19.867 -9.501 -12.363 1.00 93.12 188 GLU A O 1
ATOM 1515 N N . MET A 1 189 ? 18.586 -7.739 -12.884 1.00 92.88 189 MET A N 1
ATOM 1516 C CA . MET A 1 189 ? 18.588 -7.986 -14.324 1.00 92.88 189 MET A CA 1
ATOM 1517 C C . MET A 1 189 ? 19.945 -7.722 -14.993 1.00 92.88 189 MET A C 1
ATOM 1519 O O . MET A 1 189 ? 20.102 -8.040 -16.173 1.00 92.88 189 MET A O 1
ATOM 1523 N N . CYS A 1 190 ? 20.906 -7.106 -14.292 1.00 94.31 190 CYS A N 1
ATOM 1524 C CA . CYS A 1 190 ? 22.129 -6.543 -14.874 1.00 94.31 190 CYS A CA 1
ATOM 1525 C C . CYS A 1 190 ? 21.845 -5.586 -16.055 1.00 94.31 190 CYS A C 1
ATOM 1527 O O . CYS A 1 190 ? 22.593 -5.556 -17.036 1.00 94.31 190 CYS A O 1
ATOM 1529 N N . LYS A 1 191 ? 20.748 -4.819 -15.988 1.00 94.38 191 LYS A N 1
ATOM 1530 C CA . LYS A 1 191 ? 20.289 -3.913 -17.054 1.00 94.38 191 LYS A CA 1
ATOM 1531 C C . LYS A 1 191 ? 20.053 -2.506 -16.481 1.00 94.38 191 LYS A C 1
ATOM 1533 O O . LYS A 1 191 ? 18.909 -2.170 -16.175 1.00 94.38 191 LYS A O 1
ATOM 1538 N N . PRO A 1 192 ? 21.106 -1.681 -16.335 1.00 92.62 192 PRO A N 1
ATOM 1539 C CA . PRO A 1 192 ? 20.956 -0.325 -15.808 1.00 92.62 192 PRO A CA 1
ATOM 1540 C C . PRO A 1 192 ? 20.063 0.531 -16.716 1.00 92.62 192 PRO A C 1
ATOM 1542 O O . PRO A 1 192 ? 20.149 0.423 -17.943 1.00 92.62 192 PRO A O 1
ATOM 1545 N N . ASN A 1 193 ? 19.247 1.402 -16.117 1.00 93.62 193 ASN A N 1
ATOM 1546 C CA . ASN A 1 193 ? 18.286 2.296 -16.780 1.00 93.62 193 ASN A CA 1
ATOM 1547 C C . ASN A 1 193 ? 17.154 1.586 -17.550 1.00 93.62 193 ASN A C 1
ATOM 1549 O O . ASN A 1 193 ? 16.457 2.216 -18.346 1.00 93.62 193 ASN A O 1
ATOM 1553 N N . LYS A 1 194 ? 16.960 0.272 -17.369 1.00 95.00 194 LYS A N 1
ATOM 1554 C CA . LYS A 1 194 ? 15.875 -0.471 -18.032 1.00 95.00 194 LYS A CA 1
ATOM 1555 C C . LYS A 1 194 ? 14.488 -0.041 -17.548 1.00 95.00 194 LYS A C 1
ATOM 1557 O O . LYS A 1 194 ? 13.528 -0.201 -18.299 1.00 95.00 194 LYS A O 1
ATOM 1562 N N . LEU A 1 195 ? 14.402 0.482 -16.331 1.00 96.00 195 LEU A N 1
ATOM 1563 C CA . LEU A 1 195 ? 13.189 0.900 -15.639 1.00 96.00 195 LEU A CA 1
ATOM 1564 C C . LEU A 1 195 ? 13.150 2.429 -15.468 1.00 96.00 195 LEU A C 1
ATOM 1566 O O . LEU A 1 195 ? 12.491 2.925 -14.558 1.00 96.00 195 LEU A O 1
ATOM 1570 N N . SER A 1 196 ? 13.827 3.189 -16.346 1.00 94.25 196 SER A N 1
ATOM 1571 C CA . SER A 1 196 ? 13.926 4.656 -16.242 1.00 94.25 196 SER A CA 1
ATOM 1572 C C . SER A 1 196 ? 12.565 5.356 -16.203 1.00 94.25 196 SER A C 1
ATOM 1574 O O . SER A 1 196 ? 12.432 6.363 -15.513 1.00 94.25 196 SER A O 1
ATOM 1576 N N . GLU A 1 197 ? 11.534 4.789 -16.845 1.00 94.06 197 GLU A N 1
ATOM 1577 C CA . GLU A 1 197 ? 10.179 5.357 -16.829 1.00 94.06 197 GLU A CA 1
ATOM 1578 C C . GLU A 1 197 ? 9.625 5.519 -15.403 1.00 94.06 197 GLU A C 1
ATOM 1580 O O . GLU A 1 197 ? 8.925 6.492 -15.135 1.00 94.06 197 GLU A O 1
ATOM 1585 N N . PHE A 1 198 ? 9.966 4.617 -14.472 1.00 94.00 198 PHE A N 1
ATOM 1586 C CA . PHE A 1 198 ? 9.506 4.705 -13.085 1.00 94.00 198 PHE A CA 1
ATOM 1587 C C . PHE A 1 198 ? 10.144 5.906 -12.385 1.00 94.00 198 PHE A C 1
ATOM 1589 O O . PHE A 1 198 ? 9.452 6.655 -11.702 1.00 94.00 198 PHE A O 1
ATOM 1596 N N . PHE A 1 199 ? 11.432 6.155 -12.629 1.00 94.06 199 PHE A N 1
ATOM 1597 C CA . PHE A 1 199 ? 12.142 7.326 -12.111 1.00 94.06 199 PHE A CA 1
ATOM 1598 C C . PHE A 1 199 ? 11.609 8.621 -12.726 1.00 94.06 199 PHE A C 1
ATOM 1600 O O . PHE A 1 199 ? 11.295 9.568 -12.007 1.00 94.06 199 PHE A O 1
ATOM 1607 N N . GLU A 1 200 ? 11.446 8.645 -14.046 1.00 93.56 200 GLU A N 1
ATOM 1608 C CA . GLU A 1 200 ? 10.947 9.806 -14.785 1.00 93.56 200 GLU A CA 1
ATOM 1609 C C . GLU A 1 200 ? 9.512 10.173 -14.384 1.00 93.56 200 GLU A C 1
ATOM 1611 O O . GLU A 1 200 ? 9.200 11.357 -14.274 1.00 93.56 200 GLU A O 1
ATOM 1616 N N . SER A 1 201 ? 8.663 9.180 -14.089 1.00 88.88 201 SER A N 1
ATOM 1617 C CA . SER A 1 201 ? 7.266 9.396 -13.683 1.00 88.88 201 SER A CA 1
ATOM 1618 C C . SER A 1 201 ? 7.103 10.154 -12.363 1.00 88.88 201 SER A C 1
ATOM 1620 O O . SER A 1 201 ? 6.050 10.731 -12.119 1.00 88.88 201 SER A O 1
ATOM 1622 N N . THR A 1 202 ? 8.141 10.191 -11.523 1.00 86.88 202 THR A N 1
ATOM 1623 C CA . THR A 1 202 ? 8.106 10.900 -10.232 1.00 86.88 202 THR A CA 1
ATOM 1624 C C . THR A 1 202 ? 8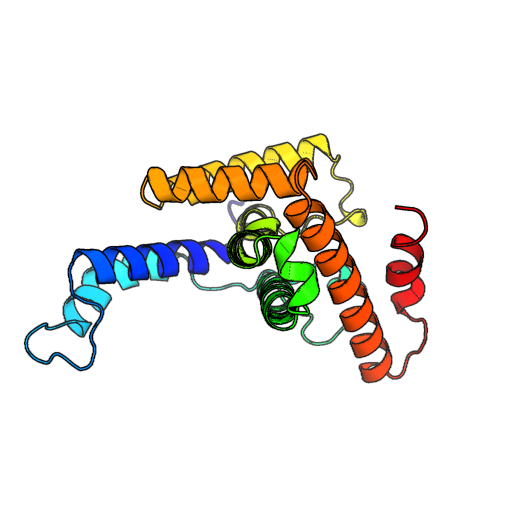.548 12.363 -10.325 1.00 86.88 202 THR A C 1
ATOM 1626 O O . THR A 1 202 ? 8.480 13.096 -9.339 1.00 86.88 202 THR A O 1
ATOM 1629 N N . LEU A 1 203 ? 9.003 12.819 -11.498 1.00 83.62 203 LEU A N 1
ATOM 1630 C CA . LEU A 1 203 ? 9.481 14.185 -11.692 1.00 83.62 203 LEU A CA 1
ATOM 1631 C C . LEU A 1 203 ? 8.308 15.161 -11.879 1.00 83.62 203 LEU A C 1
ATOM 1633 O O . LEU A 1 203 ? 7.633 15.144 -12.904 1.00 83.62 203 LEU A O 1
ATOM 1637 N N . GLY A 1 204 ? 8.139 16.089 -10.932 1.00 65.06 204 GLY A N 1
ATOM 1638 C CA . GLY A 1 204 ? 7.204 17.216 -11.057 1.00 65.06 204 GLY A CA 1
ATOM 1639 C C . GLY A 1 204 ? 5.787 16.977 -10.523 1.00 65.06 204 GLY A C 1
ATOM 1640 O O . GLY A 1 204 ? 4.920 17.811 -10.787 1.00 65.06 204 GLY A O 1
ATOM 1641 N N . GLU A 1 205 ? 5.570 15.890 -9.777 1.00 56.25 205 GLU A N 1
ATOM 1642 C CA . GLU A 1 205 ? 4.311 15.556 -9.085 1.00 56.25 205 GLU A CA 1
ATOM 1643 C C . GLU A 1 205 ? 4.383 15.707 -7.567 1.00 56.25 205 GLU A C 1
ATOM 1645 O O . GLU A 1 205 ? 5.293 15.092 -6.962 1.00 56.25 205 GLU A O 1
#

pLDDT: mean 80.58, std 19.03, range [30.53, 97.94]

Radius of gyration: 18.96 Å; chains: 1; bounding box: 45×44×49 Å

Foldseek 3Di:
DDDPDAFLELLLVLLVVQVVVCCVVVVLPDPPDPVRPNVVCCVPPRCVVSVVRDDDFQAQVLCVVQPQDPGDGPQVLLVVLLVVLVPPDPVCCVQDPSVLLSLLSRQQCSLCRGVGNDDPVNPADPVRVVVSSVVSLVVSLVSHDVVVSVSSVVSNVCLVVVVGPSSVVSVVSSLVSQVVSLVVRCVVVVHPCSSVVSVVVPPPD

Secondary structure (DSSP, 8-state):
--------STHHHHHHHHHHHHHHHTT---TT-TTS-HHHHIIIIIHHHHHTT-S---B-HHHHTTT-SSPPBHHHHHHHHHHHHHT--GGGGGTS-HHHHHHHHTTTTTTHHHH----GGG---HHHHHHHHHHHHHHHHTTS-HHHHHHHHHHHHHHHHT-SHHHHHHHHHHHHHHHHHHHHHHHHTT-TTTTHHHHHHTTT-